Protein AF-A0A240EI17-F1 (afdb_monomer_lite)

Radius of gyration: 25.75 Å; chains: 1; bounding box: 85×75×61 Å

Organism: NCBI:txid1243014

Sequence (248 aa):
MRDLRIRLLIISTVAIWGCDTEQVGTSTLCTTVENSRIQQGETGFRSVNRTTTDGKNVIIGYTENNTVVPHSECTAAKVEYPSNGITFSWFLFGQMIENDEVHSIRYYTNVNQLISSQTTRLPREGRWQNQWVEDAKVTKQEWLNEPFITSVVAQNNFEGDGVKQTVITIGKISKTKRFNSNTSKFDCIWNDDGVLTVDTDCTNEAMHDLTIVGTALDSDGFLNTLETTPITYELDRDELWKDINRYW

Foldseek 3Di:
DDDDDDPPDPPPPPPPPPPPPPPQQDLCNFFWDAVCVQDPPDGDIFTWDWDDDPNHKIATAGDDPNDGQQAGPQAFRIWDDPPFWIKGAHDHSNHQDDDLQFGMKTWGQFPVRFTKIWTAHDQDEPDFGIWIATPNATAWTKHCRYPQWRIKIAGACVSPPRWGWIWTHHPQKIKIWTQDPVVRATKIWIQDNNDIDIDPRCPCVQVCCCVRVVHRDPRVVVNVCRRPPHDRDDSDPVVSVVSVVVND

pLDDT: mean 89.3, std 16.22, range [34.88, 98.62]

Structure (mmCIF, N/CA/C/O backbone):
data_AF-A0A240EI17-F1
#
_entry.id   AF-A0A240EI17-F1
#
loop_
_atom_site.group_PDB
_atom_site.id
_atom_site.type_symbol
_atom_site.label_atom_id
_atom_site.label_alt_id
_atom_site.label_comp_id
_atom_site.label_asym_id
_atom_site.label_entity_id
_atom_site.label_seq_id
_atom_site.pdbx_PDB_ins_code
_atom_site.Cartn_x
_atom_site.Cartn_y
_atom_site.Cartn_z
_atom_site.occupancy
_atom_site.B_iso_or_equiv
_atom_site.auth_seq_id
_atom_site.auth_comp_id
_atom_site.auth_asym_id
_atom_site.auth_atom_id
_atom_site.pdbx_PDB_model_num
ATOM 1 N N . MET A 1 1 ? 56.340 -57.429 11.177 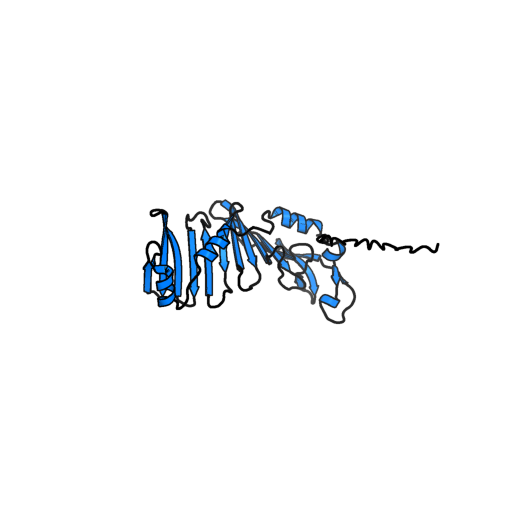1.00 42.97 1 MET A N 1
ATOM 2 C CA . MET A 1 1 ? 56.661 -56.230 10.374 1.00 42.97 1 MET A CA 1
ATOM 3 C C . MET A 1 1 ? 55.912 -56.302 9.057 1.00 42.97 1 MET A C 1
ATOM 5 O O . MET A 1 1 ? 56.337 -57.030 8.169 1.00 42.97 1 MET A O 1
ATOM 9 N N . ARG A 1 2 ? 54.771 -55.615 8.963 1.00 34.88 2 ARG A N 1
ATOM 10 C CA . ARG A 1 2 ? 54.195 -55.123 7.707 1.00 34.88 2 ARG A CA 1
ATOM 11 C C . ARG A 1 2 ? 53.075 -54.150 8.058 1.00 34.88 2 ARG A C 1
ATOM 13 O O . ARG A 1 2 ? 52.153 -54.495 8.788 1.00 34.88 2 ARG A O 1
ATOM 20 N N . ASP A 1 3 ? 53.286 -52.923 7.612 1.00 37.75 3 ASP A N 1
ATOM 21 C CA . ASP A 1 3 ? 52.620 -51.694 8.014 1.00 37.75 3 ASP A CA 1
ATOM 22 C C . ASP A 1 3 ? 51.144 -51.633 7.616 1.00 37.75 3 ASP A C 1
ATOM 24 O O . ASP A 1 3 ? 50.796 -51.717 6.437 1.00 37.75 3 ASP A O 1
ATOM 28 N N . LEU A 1 4 ? 50.281 -51.388 8.603 1.00 35.00 4 LEU A N 1
ATOM 29 C CA . LEU A 1 4 ? 48.892 -50.989 8.401 1.00 35.00 4 LEU A CA 1
ATOM 30 C C . LEU A 1 4 ? 48.851 -49.456 8.257 1.00 35.00 4 LEU A C 1
ATOM 32 O O . LEU A 1 4 ? 48.735 -48.725 9.238 1.00 35.00 4 LEU A O 1
ATOM 36 N N . ARG A 1 5 ? 49.007 -48.944 7.031 1.00 41.75 5 ARG A N 1
ATOM 37 C CA . ARG A 1 5 ? 48.854 -47.507 6.747 1.00 41.75 5 ARG A CA 1
ATOM 38 C C . ARG A 1 5 ? 47.370 -47.151 6.641 1.00 41.75 5 ARG A C 1
ATOM 40 O O . ARG A 1 5 ? 46.774 -47.273 5.575 1.00 41.75 5 ARG A O 1
ATOM 47 N N . ILE A 1 6 ? 46.799 -46.681 7.746 1.00 45.16 6 ILE A N 1
ATOM 48 C CA . ILE A 1 6 ? 45.500 -45.999 7.787 1.00 45.16 6 ILE A CA 1
ATOM 49 C C . ILE A 1 6 ? 45.655 -44.679 7.019 1.00 45.16 6 ILE A C 1
ATOM 51 O O . ILE A 1 6 ? 46.282 -43.736 7.496 1.00 45.16 6 ILE A O 1
ATOM 55 N N . ARG A 1 7 ? 45.135 -44.623 5.788 1.00 42.50 7 ARG A N 1
ATOM 56 C CA . ARG A 1 7 ? 45.002 -43.370 5.037 1.00 42.50 7 ARG A CA 1
ATOM 57 C C . ARG A 1 7 ? 43.750 -42.656 5.534 1.00 42.50 7 ARG A C 1
ATOM 59 O O . ARG A 1 7 ? 42.643 -42.977 5.114 1.00 42.50 7 ARG A O 1
ATOM 66 N N . LEU A 1 8 ? 43.948 -41.712 6.448 1.00 36.69 8 LEU A N 1
ATOM 67 C CA . LEU A 1 8 ? 42.937 -40.743 6.853 1.00 36.69 8 LEU A CA 1
ATOM 68 C C . LEU A 1 8 ? 42.688 -39.806 5.658 1.00 36.69 8 LEU A C 1
ATOM 70 O O . LEU A 1 8 ? 43.508 -38.941 5.356 1.00 36.69 8 LEU A O 1
ATOM 74 N N . LEU A 1 9 ? 41.604 -40.037 4.921 1.00 37.16 9 LEU A N 1
ATOM 75 C CA . LEU A 1 9 ? 41.173 -39.164 3.834 1.00 37.16 9 LEU A CA 1
ATOM 76 C C . LEU A 1 9 ? 40.323 -38.053 4.463 1.00 37.16 9 LEU A C 1
ATOM 78 O O . LEU A 1 9 ? 39.142 -38.243 4.739 1.00 37.16 9 LEU A O 1
ATOM 82 N N . ILE A 1 10 ? 40.956 -36.919 4.767 1.00 43.75 10 ILE A N 1
ATOM 83 C CA . ILE A 1 10 ? 40.258 -35.699 5.181 1.00 43.75 10 ILE A CA 1
ATOM 84 C C . ILE A 1 10 ? 39.549 -35.169 3.933 1.00 43.75 10 ILE A C 1
ATOM 86 O O . ILE A 1 10 ? 40.172 -34.597 3.041 1.00 43.75 10 ILE A O 1
ATOM 90 N N . ILE A 1 11 ? 38.247 -35.432 3.841 1.00 43.69 11 ILE A N 1
ATOM 91 C CA . ILE A 1 11 ? 37.365 -34.810 2.857 1.00 43.69 11 ILE A CA 1
ATOM 92 C C . ILE A 1 11 ? 37.194 -33.361 3.311 1.00 43.69 11 ILE A C 1
ATOM 94 O O . ILE A 1 11 ? 36.396 -33.066 4.197 1.00 43.69 11 ILE A O 1
ATOM 98 N N . SER A 1 12 ? 37.989 -32.459 2.736 1.00 44.34 12 SER A N 1
ATOM 99 C CA . SER A 1 12 ? 37.756 -31.021 2.835 1.00 44.34 12 SER A CA 1
ATOM 100 C C . SER A 1 12 ? 36.453 -30.697 2.111 1.00 44.34 12 SER A C 1
ATOM 102 O O . SER A 1 12 ? 36.428 -30.533 0.893 1.00 44.34 12 SER A O 1
ATOM 104 N N . THR A 1 13 ? 35.353 -30.628 2.856 1.00 47.66 13 THR A N 1
ATOM 105 C CA . THR A 1 13 ? 34.110 -30.016 2.393 1.00 47.66 13 THR A CA 1
ATOM 106 C C . THR A 1 13 ? 34.354 -28.520 2.244 1.00 47.66 13 THR A C 1
ATOM 108 O O . THR A 1 13 ? 34.292 -27.767 3.216 1.00 47.66 13 THR A O 1
ATOM 111 N N . VAL A 1 14 ? 34.667 -28.088 1.023 1.00 48.84 14 VAL A N 1
ATOM 112 C CA . VAL A 1 14 ? 34.530 -26.687 0.626 1.00 48.84 14 VAL A CA 1
ATOM 113 C C . VAL A 1 14 ? 33.037 -26.388 0.690 1.00 48.84 14 VAL A C 1
ATOM 115 O O . VAL A 1 14 ? 32.281 -26.751 -0.207 1.00 48.84 14 VAL A O 1
ATOM 118 N N . ALA A 1 15 ? 32.600 -25.798 1.801 1.00 46.34 15 ALA A N 1
ATOM 119 C CA . ALA A 1 15 ? 31.300 -25.162 1.874 1.00 46.34 15 ALA A CA 1
ATOM 120 C C . ALA A 1 15 ? 31.352 -23.990 0.893 1.00 46.34 15 ALA A C 1
ATOM 122 O O . ALA A 1 15 ? 31.956 -22.955 1.174 1.00 46.34 15 ALA A O 1
ATOM 123 N N . ILE A 1 16 ? 30.787 -24.194 -0.294 1.00 46.81 16 ILE A N 1
ATOM 124 C CA . ILE A 1 16 ? 30.472 -23.113 -1.215 1.00 46.81 16 ILE A CA 1
ATOM 125 C C . ILE A 1 16 ? 29.348 -22.359 -0.517 1.00 46.81 16 ILE A C 1
ATOM 127 O O . ILE A 1 16 ? 28.188 -22.757 -0.568 1.00 46.81 16 ILE A O 1
ATOM 131 N N . TRP A 1 17 ? 29.717 -21.329 0.238 1.00 44.22 17 TRP A N 1
ATOM 132 C CA . TRP A 1 17 ? 28.773 -20.297 0.612 1.00 44.22 17 TRP A CA 1
ATOM 133 C C . TRP A 1 17 ? 28.335 -19.691 -0.715 1.00 44.22 17 TRP A C 1
ATOM 135 O O . TRP A 1 17 ? 29.111 -18.990 -1.366 1.00 44.22 17 TRP A O 1
ATOM 145 N N . GLY A 1 18 ? 27.138 -20.071 -1.164 1.00 37.44 18 GLY A N 1
ATOM 146 C CA . GLY A 1 18 ? 26.417 -19.335 -2.184 1.00 37.44 18 GLY A CA 1
ATOM 147 C C . GLY A 1 18 ? 26.255 -17.933 -1.633 1.00 37.44 18 GLY A C 1
ATOM 148 O O . GLY A 1 18 ? 25.437 -17.689 -0.754 1.00 37.44 18 GLY A O 1
ATOM 149 N N . CYS A 1 19 ? 27.143 -17.044 -2.056 1.00 44.09 19 CYS A N 1
ATOM 150 C CA . CYS A 1 19 ? 26.905 -15.630 -1.937 1.00 44.09 19 CYS A CA 1
ATOM 151 C C . CYS A 1 19 ? 25.698 -15.402 -2.846 1.00 44.09 19 CYS A C 1
ATOM 153 O O . CYS A 1 19 ? 25.842 -15.488 -4.066 1.00 44.09 19 CYS A O 1
ATOM 155 N N . ASP A 1 20 ? 24.516 -15.188 -2.267 1.00 36.53 20 ASP A N 1
ATOM 156 C CA . ASP A 1 20 ? 23.447 -14.462 -2.949 1.00 36.53 20 ASP A CA 1
ATOM 157 C C . ASP A 1 20 ? 23.970 -13.037 -3.145 1.00 36.53 20 ASP A C 1
ATOM 159 O O . ASP A 1 20 ? 23.632 -12.096 -2.435 1.00 36.53 20 ASP A O 1
ATOM 163 N N . THR A 1 21 ? 24.917 -12.886 -4.069 1.00 41.06 21 THR A N 1
ATOM 164 C CA . THR A 1 21 ? 25.155 -11.602 -4.690 1.00 41.06 21 THR A CA 1
ATOM 165 C C . THR A 1 21 ? 23.919 -11.369 -5.530 1.00 41.06 21 THR A C 1
ATOM 167 O O . THR A 1 21 ? 23.785 -11.983 -6.591 1.00 41.06 21 THR A O 1
ATOM 170 N N . GLU A 1 22 ? 23.018 -10.516 -5.044 1.00 38.06 22 GLU A N 1
ATOM 171 C CA . GLU A 1 22 ? 22.094 -9.796 -5.909 1.00 38.06 22 GLU A CA 1
ATOM 172 C C . GLU A 1 22 ? 22.917 -9.296 -7.089 1.00 38.06 22 GLU A C 1
ATOM 174 O O . GLU A 1 22 ? 23.842 -8.487 -6.956 1.00 38.06 22 GLU A O 1
ATOM 179 N N . GLN A 1 23 ? 22.700 -9.930 -8.235 1.00 43.91 23 GLN A N 1
ATOM 180 C CA . GLN A 1 23 ? 23.479 -9.662 -9.418 1.00 43.91 23 GLN A CA 1
ATOM 181 C C . GLN A 1 23 ? 23.059 -8.266 -9.860 1.00 43.91 23 GLN A C 1
ATOM 183 O O . GLN A 1 23 ? 21.991 -8.106 -10.443 1.00 43.91 23 GLN A O 1
ATOM 188 N N . VAL A 1 24 ? 23.867 -7.252 -9.531 1.00 53.38 24 VAL A N 1
ATOM 189 C CA . VAL A 1 24 ? 23.680 -5.893 -10.045 1.00 53.38 24 VAL A CA 1
ATOM 190 C C . VAL A 1 24 ? 23.467 -6.030 -11.546 1.00 53.38 24 VAL A C 1
ATOM 192 O O . VAL A 1 24 ? 24.337 -6.567 -12.243 1.00 53.38 24 VAL A O 1
ATOM 195 N N . GLY A 1 25 ? 22.282 -5.631 -12.014 1.00 56.47 25 GLY A N 1
ATOM 196 C CA . GLY A 1 25 ? 21.886 -5.803 -13.403 1.00 56.47 25 GLY A CA 1
ATOM 197 C C . GLY A 1 25 ? 22.986 -5.268 -14.309 1.00 56.47 25 GLY A C 1
ATOM 198 O O . GLY A 1 25 ? 23.390 -4.108 -14.209 1.00 56.47 25 GLY A O 1
ATOM 199 N N . THR A 1 26 ? 23.546 -6.130 -15.159 1.00 64.56 26 THR A N 1
ATOM 200 C CA . THR A 1 26 ? 24.535 -5.663 -16.136 1.00 64.56 26 THR A CA 1
ATOM 201 C C . THR A 1 26 ? 23.856 -4.646 -17.056 1.00 64.56 26 THR A C 1
ATOM 203 O O . THR A 1 26 ? 22.680 -4.807 -17.373 1.00 64.56 26 THR A O 1
ATOM 206 N N . SER A 1 27 ? 24.563 -3.613 -17.522 1.00 66.44 27 SER A N 1
ATOM 207 C CA . SER A 1 27 ? 23.966 -2.596 -18.409 1.00 66.44 27 SER A CA 1
ATOM 208 C C . SER A 1 27 ? 23.268 -3.208 -19.632 1.00 66.44 27 SER A C 1
ATOM 210 O O . SER A 1 27 ? 22.236 -2.710 -20.078 1.00 66.44 27 SER A O 1
ATOM 212 N N . THR A 1 28 ? 23.781 -4.333 -20.137 1.00 74.69 28 THR A N 1
ATOM 213 C CA . THR A 1 28 ? 23.165 -5.120 -21.212 1.00 74.69 28 THR A CA 1
ATOM 214 C C . THR A 1 28 ? 21.802 -5.693 -20.819 1.00 74.69 28 THR A C 1
ATOM 216 O O . THR A 1 28 ? 20.870 -5.624 -21.612 1.00 74.69 28 THR A O 1
ATOM 219 N N . LEU A 1 29 ? 21.664 -6.219 -19.600 1.00 81.38 29 LEU A N 1
ATOM 220 C CA . LEU A 1 29 ? 20.408 -6.766 -19.072 1.00 81.38 29 LEU A CA 1
ATOM 221 C C . LEU A 1 29 ? 19.343 -5.671 -18.896 1.00 81.38 29 LEU A C 1
ATOM 223 O O . LEU A 1 29 ? 18.165 -5.907 -19.121 1.00 81.38 29 LEU A O 1
ATOM 227 N N . CYS A 1 30 ? 19.762 -4.447 -18.570 1.00 87.19 30 CYS A N 1
ATOM 228 C CA . CYS A 1 30 ? 18.844 -3.315 -18.446 1.00 87.19 30 CYS A CA 1
ATOM 229 C C . CYS A 1 30 ? 18.374 -2.780 -19.807 1.00 87.19 30 CYS A C 1
ATOM 231 O O . CYS A 1 30 ? 17.248 -2.315 -19.935 1.00 87.19 30 CYS A O 1
ATOM 233 N N . THR A 1 31 ? 19.238 -2.825 -20.825 1.00 90.38 31 THR A N 1
ATOM 234 C CA . THR A 1 31 ? 19.013 -2.158 -22.123 1.00 90.38 31 THR A CA 1
ATOM 235 C C . THR A 1 31 ? 18.570 -3.099 -23.240 1.00 90.38 31 THR A C 1
ATOM 237 O O . THR A 1 31 ? 18.272 -2.649 -24.351 1.00 90.38 31 THR A O 1
ATOM 240 N N . THR A 1 32 ? 18.498 -4.404 -22.979 1.00 91.44 32 THR A N 1
ATOM 241 C CA . THR A 1 32 ? 18.077 -5.401 -23.966 1.00 91.44 32 THR A CA 1
ATOM 242 C C . THR A 1 32 ? 17.160 -6.447 -23.355 1.00 91.44 32 THR A C 1
ATOM 244 O O . THR A 1 32 ? 17.247 -6.752 -22.174 1.00 91.44 32 THR A O 1
ATOM 247 N N . VAL A 1 33 ? 16.291 -7.013 -24.189 1.00 92.75 33 VAL A N 1
ATOM 248 C CA . VAL A 1 33 ? 15.380 -8.096 -23.822 1.00 92.75 33 VAL A CA 1
ATOM 249 C C . VAL A 1 33 ? 15.496 -9.228 -24.836 1.00 92.75 33 VAL A C 1
ATOM 251 O O . VAL A 1 33 ? 15.603 -8.987 -26.039 1.00 92.75 33 VAL A O 1
ATOM 254 N N . GLU A 1 34 ? 15.502 -10.472 -24.364 1.00 91.75 34 GLU A N 1
ATOM 255 C CA . GLU A 1 34 ? 15.590 -11.650 -25.228 1.00 91.75 34 GLU A CA 1
ATOM 256 C C . GLU A 1 34 ? 14.234 -11.951 -25.887 1.00 91.75 34 GLU A C 1
ATOM 258 O O . GLU A 1 34 ? 13.216 -12.084 -25.206 1.00 91.75 34 GLU A O 1
ATOM 263 N N . ASN A 1 35 ? 14.217 -12.110 -27.213 1.00 91.25 35 ASN A N 1
ATOM 264 C CA . ASN A 1 35 ? 12.975 -12.319 -27.967 1.00 91.25 35 ASN A CA 1
ATOM 265 C C . ASN A 1 35 ? 12.255 -13.617 -27.584 1.00 91.25 35 ASN A C 1
ATOM 267 O O . ASN A 1 35 ? 11.027 -13.661 -27.566 1.00 91.25 35 ASN A O 1
ATOM 271 N N . SER A 1 36 ? 13.013 -14.649 -27.208 1.00 91.94 36 SER A N 1
ATOM 272 C CA . SER A 1 36 ? 12.478 -15.945 -26.778 1.00 91.94 36 SER A CA 1
ATOM 273 C C . SER A 1 36 ? 11.589 -15.842 -25.529 1.00 91.94 36 SER A C 1
ATOM 275 O O . SER A 1 36 ? 10.731 -16.700 -25.318 1.00 91.94 36 SER A O 1
ATOM 277 N N . ARG A 1 37 ? 11.764 -14.785 -24.719 1.00 89.00 37 ARG A N 1
ATOM 278 C CA . ARG A 1 37 ? 10.941 -14.481 -23.537 1.00 89.00 37 ARG A CA 1
ATOM 279 C C . ARG A 1 37 ? 9.668 -13.701 -23.863 1.00 89.00 37 ARG A C 1
ATOM 281 O O . ARG A 1 37 ? 8.767 -13.654 -23.033 1.00 89.00 37 ARG A O 1
ATOM 288 N N . ILE A 1 38 ? 9.599 -13.094 -25.046 1.00 89.44 38 ILE A N 1
ATOM 289 C CA . ILE A 1 38 ? 8.423 -12.370 -25.542 1.00 89.44 38 ILE A CA 1
ATOM 290 C C . ILE A 1 38 ? 7.522 -13.342 -26.304 1.00 89.44 38 ILE A C 1
ATOM 292 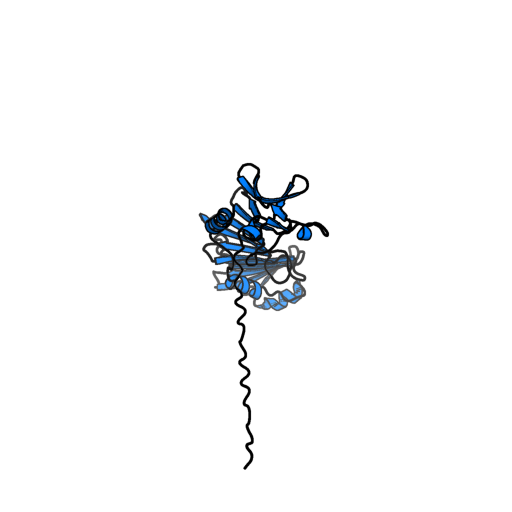O O . ILE A 1 38 ? 6.340 -13.474 -25.996 1.00 89.44 38 ILE A O 1
ATOM 296 N N . GLN A 1 39 ? 8.094 -14.066 -27.271 1.00 88.88 39 GLN A N 1
ATOM 297 C CA . GLN A 1 39 ? 7.364 -14.998 -28.118 1.00 88.88 39 GLN A CA 1
ATOM 298 C C . GLN A 1 39 ? 8.165 -16.283 -28.351 1.00 88.88 39 GLN A C 1
ATOM 300 O O . GLN A 1 39 ? 9.344 -16.271 -28.712 1.00 88.88 39 GLN A O 1
ATOM 305 N N . GLN A 1 40 ? 7.495 -17.424 -28.170 1.00 89.25 40 GLN A N 1
ATOM 306 C CA . GLN A 1 40 ? 8.115 -18.735 -28.325 1.00 89.25 40 GLN A CA 1
ATOM 307 C C . GLN A 1 40 ? 8.646 -18.928 -29.755 1.00 89.25 40 GLN A C 1
ATOM 309 O O . GLN A 1 40 ? 7.909 -18.783 -30.729 1.00 89.25 40 GLN A O 1
ATOM 314 N N . GLY A 1 41 ? 9.919 -19.312 -29.868 1.00 86.75 41 GLY A N 1
ATOM 315 C CA . GLY A 1 41 ? 10.579 -19.590 -31.147 1.00 86.75 41 GLY A CA 1
ATOM 316 C C . GLY A 1 41 ? 11.282 -18.389 -31.783 1.00 86.75 41 GLY A C 1
ATOM 317 O O . GLY A 1 41 ? 11.980 -18.573 -32.779 1.00 86.75 41 GLY A O 1
ATOM 318 N N . GLU A 1 42 ? 11.163 -17.187 -31.213 1.00 91.44 42 GLU A N 1
ATOM 319 C CA . GLU A 1 42 ? 11.974 -16.053 -31.649 1.00 91.44 42 GLU A CA 1
ATOM 320 C C . GLU A 1 42 ? 13.397 -16.111 -31.078 1.00 91.44 42 GLU A C 1
ATOM 322 O O . GLU A 1 42 ? 13.636 -16.569 -29.960 1.00 91.44 42 GLU A O 1
ATOM 327 N N . THR A 1 43 ? 14.358 -15.616 -31.858 1.00 91.12 43 THR A N 1
ATOM 328 C CA . THR A 1 43 ? 15.780 -15.563 -31.493 1.00 91.12 43 THR A CA 1
ATOM 329 C C . THR A 1 43 ? 16.287 -14.127 -31.464 1.00 91.12 43 THR A C 1
ATOM 331 O O . THR A 1 43 ? 15.744 -13.258 -32.148 1.00 91.12 43 THR A O 1
ATOM 334 N N . GLY A 1 44 ? 17.386 -13.887 -30.749 1.00 91.25 44 GLY A N 1
ATOM 335 C CA . GLY A 1 44 ? 18.033 -12.578 -30.675 1.00 91.25 44 GLY A CA 1
ATOM 336 C C . GLY A 1 44 ? 17.457 -11.688 -29.576 1.00 91.25 44 GLY A C 1
ATOM 337 O O . GLY A 1 44 ? 16.765 -12.161 -28.675 1.00 91.25 44 GLY A O 1
ATOM 338 N N . PHE A 1 45 ? 17.772 -10.396 -29.659 1.00 92.19 45 PHE A N 1
ATOM 339 C CA . PHE A 1 45 ? 17.441 -9.407 -28.639 1.00 92.19 45 PHE A CA 1
ATOM 340 C C . PHE A 1 45 ? 16.761 -8.186 -29.261 1.00 92.19 45 PHE A C 1
ATOM 342 O O . PHE A 1 45 ? 17.088 -7.792 -30.383 1.00 92.19 45 PHE A O 1
ATOM 349 N N . ARG A 1 46 ? 15.852 -7.563 -28.513 1.00 92.25 46 ARG A N 1
ATOM 350 C CA . ARG A 1 46 ? 15.297 -6.233 -28.795 1.00 92.25 46 ARG A CA 1
ATOM 351 C C . ARG A 1 46 ? 15.899 -5.221 -27.828 1.00 92.25 46 ARG A C 1
ATOM 353 O O . ARG A 1 46 ? 16.197 -5.547 -26.680 1.00 92.25 46 ARG A O 1
ATOM 360 N N . SER A 1 47 ? 16.062 -3.987 -28.290 1.00 93.06 47 SER A N 1
ATOM 361 C CA . SER A 1 47 ? 16.451 -2.878 -27.421 1.00 93.06 47 SER A CA 1
ATOM 362 C C . SER A 1 47 ? 15.280 -2.462 -26.539 1.00 93.06 47 SER A C 1
ATOM 364 O O . SER A 1 47 ? 14.152 -2.304 -27.012 1.00 93.06 47 SER A O 1
ATOM 366 N N . VAL A 1 48 ? 15.580 -2.240 -25.269 1.00 95.94 48 VAL A N 1
ATOM 367 C CA . VAL A 1 48 ? 14.707 -1.563 -24.317 1.00 95.94 48 VAL A CA 1
ATOM 368 C C . VAL A 1 48 ? 15.131 -0.095 -24.329 1.00 95.94 48 VAL A C 1
ATOM 370 O O . VAL A 1 48 ? 16.322 0.195 -24.383 1.00 95.94 48 VAL A O 1
ATOM 373 N N . ASN A 1 49 ? 14.175 0.830 -24.364 1.00 94.44 49 ASN A N 1
ATOM 374 C CA . ASN A 1 49 ? 14.418 2.267 -24.459 1.00 94.44 49 ASN A CA 1
ATOM 375 C C . ASN A 1 49 ? 13.524 3.035 -23.487 1.00 94.44 49 ASN A C 1
ATOM 377 O O . ASN A 1 49 ? 12.380 2.651 -23.230 1.00 94.44 49 ASN A O 1
ATOM 381 N N . ARG A 1 50 ? 14.016 4.186 -23.026 1.00 95.44 50 ARG A N 1
ATOM 382 C CA . ARG A 1 50 ? 13.219 5.175 -22.304 1.00 95.44 50 ARG A CA 1
ATOM 383 C C . ARG A 1 50 ? 12.438 6.047 -23.288 1.00 95.44 50 ARG A C 1
ATOM 385 O O . ARG A 1 50 ? 13.019 6.716 -24.138 1.00 95.44 50 ARG A O 1
ATOM 392 N N . THR A 1 51 ? 11.121 6.085 -23.128 1.00 95.81 51 THR A N 1
ATOM 393 C CA . THR A 1 51 ? 10.195 6.896 -23.926 1.00 95.81 51 THR A CA 1
ATOM 394 C C . THR A 1 51 ? 9.427 7.849 -23.021 1.00 95.81 51 THR A C 1
ATOM 396 O O . THR A 1 51 ? 8.849 7.427 -22.021 1.00 95.81 51 THR A O 1
ATOM 399 N N . THR A 1 52 ? 9.378 9.129 -23.387 1.00 94.38 52 THR A N 1
ATOM 400 C CA . THR A 1 52 ? 8.544 10.121 -22.697 1.00 94.38 52 THR A CA 1
ATOM 401 C C . THR A 1 52 ? 7.235 10.314 -23.455 1.00 94.38 52 THR A C 1
ATOM 403 O O . THR A 1 52 ? 7.240 10.606 -24.649 1.00 94.38 52 THR A O 1
ATOM 406 N N . THR A 1 53 ? 6.113 10.178 -22.756 1.00 87.62 53 THR A N 1
ATOM 407 C CA . THR A 1 53 ? 4.751 10.367 -23.270 1.00 87.62 53 THR A CA 1
ATOM 408 C C . THR A 1 53 ? 4.092 11.563 -22.582 1.00 87.62 53 THR A C 1
ATOM 410 O O . THR A 1 53 ? 4.399 11.889 -21.431 1.00 87.62 53 THR A O 1
ATOM 413 N N . ASP A 1 54 ? 3.236 12.282 -23.312 1.00 84.38 54 ASP A N 1
ATOM 414 C CA . ASP A 1 54 ? 2.492 13.453 -22.817 1.00 84.38 54 ASP A CA 1
ATOM 415 C C . ASP A 1 54 ? 3.362 14.524 -22.124 1.00 84.38 54 ASP A C 1
ATOM 417 O O . ASP A 1 54 ? 2.927 15.215 -21.204 1.00 84.38 54 ASP A O 1
ATOM 421 N N . GLY A 1 55 ? 4.631 14.636 -22.539 1.00 83.62 55 GLY A N 1
ATOM 422 C CA . GLY A 1 55 ? 5.604 15.606 -22.026 1.00 83.62 55 GLY A CA 1
ATOM 423 C C . GLY A 1 55 ? 6.115 15.357 -20.602 1.00 83.62 55 GLY A C 1
ATOM 424 O O . GLY A 1 55 ? 6.944 16.134 -20.132 1.00 83.62 55 GLY A O 1
ATOM 425 N N . LYS A 1 56 ? 5.656 14.303 -19.913 1.00 90.25 56 LYS A N 1
ATOM 426 C CA . LYS A 1 56 ? 6.057 14.020 -18.522 1.00 90.25 56 LYS A CA 1
ATOM 427 C C . LYS A 1 56 ? 6.127 12.538 -18.163 1.00 90.25 56 LYS A C 1
ATOM 429 O O . LYS A 1 56 ? 7.056 12.147 -17.470 1.00 90.25 56 LYS A O 1
ATOM 434 N N . ASN A 1 57 ? 5.188 11.709 -18.617 1.00 94.75 57 ASN A N 1
ATOM 435 C CA . ASN A 1 57 ? 5.144 10.297 -18.239 1.00 94.75 57 ASN A CA 1
ATOM 436 C C . ASN A 1 57 ? 6.312 9.552 -18.889 1.00 94.75 57 ASN A C 1
ATOM 438 O O . ASN A 1 57 ? 6.634 9.803 -20.049 1.00 94.75 57 ASN A O 1
ATOM 442 N N . VAL A 1 58 ? 6.935 8.625 -18.169 1.00 96.75 58 VAL A N 1
ATOM 443 C CA . VAL A 1 58 ? 8.074 7.850 -18.674 1.00 96.75 58 VAL A CA 1
ATOM 444 C C . VAL A 1 58 ? 7.684 6.383 -18.760 1.00 96.75 58 VAL A C 1
ATOM 446 O O . VAL A 1 58 ? 7.116 5.830 -17.822 1.00 96.75 58 VAL A O 1
ATOM 449 N N . ILE A 1 59 ? 8.006 5.750 -19.884 1.00 97.69 59 ILE A N 1
ATOM 450 C CA . ILE A 1 59 ? 7.895 4.307 -20.082 1.00 97.69 59 ILE A CA 1
ATOM 451 C C . ILE A 1 59 ? 9.262 3.797 -20.524 1.00 97.69 59 ILE A C 1
ATOM 453 O O . ILE A 1 59 ? 9.803 4.251 -21.529 1.00 97.69 59 ILE A O 1
ATOM 457 N N . ILE A 1 60 ? 9.812 2.857 -19.772 1.00 97.56 60 ILE A N 1
ATOM 458 C CA . ILE A 1 60 ? 10.987 2.075 -20.129 1.00 97.56 60 ILE A CA 1
ATOM 459 C C . ILE A 1 60 ? 10.480 0.726 -20.631 1.00 97.56 60 ILE A C 1
ATOM 461 O O . ILE A 1 60 ? 9.729 0.033 -19.941 1.00 97.56 60 ILE A O 1
ATOM 465 N N . GLY A 1 61 ? 10.825 0.386 -21.868 1.00 97.06 61 GLY A N 1
ATOM 466 C CA . GLY A 1 61 ? 10.262 -0.788 -22.516 1.00 97.06 61 GLY A CA 1
ATOM 467 C C . GLY A 1 61 ? 10.793 -1.027 -23.919 1.00 97.06 61 GLY A C 1
ATOM 468 O O . GLY A 1 61 ? 11.567 -0.234 -24.454 1.00 97.06 61 GLY A O 1
ATOM 469 N N . TYR A 1 62 ? 10.365 -2.126 -24.528 1.00 95.50 62 TYR A N 1
ATOM 470 C CA . TYR A 1 62 ? 10.666 -2.440 -25.925 1.00 95.50 62 TYR A CA 1
ATOM 471 C C . TYR A 1 62 ? 9.467 -2.113 -26.820 1.00 95.50 62 TYR A C 1
ATOM 473 O O . TYR A 1 62 ? 8.323 -2.075 -26.366 1.00 95.50 62 TYR A O 1
ATOM 481 N N . THR A 1 63 ? 9.723 -1.882 -28.108 1.00 94.56 63 THR A N 1
ATOM 482 C CA . THR A 1 63 ? 8.656 -1.625 -29.082 1.00 94.56 63 THR A CA 1
ATOM 483 C C . THR A 1 63 ? 8.127 -2.935 -29.656 1.00 94.56 63 THR A C 1
ATOM 485 O O . THR A 1 63 ? 8.890 -3.747 -30.178 1.00 94.56 63 THR A O 1
ATOM 488 N N . GLU A 1 64 ? 6.811 -3.107 -29.625 1.00 92.06 64 GLU A N 1
ATOM 489 C CA . GLU A 1 64 ? 6.092 -4.198 -30.274 1.00 92.06 64 GLU A CA 1
ATOM 490 C C . GLU A 1 64 ? 4.803 -3.660 -30.900 1.00 92.06 64 GLU A C 1
ATOM 492 O O . GLU A 1 64 ? 4.056 -2.916 -30.266 1.00 92.06 64 GLU A O 1
ATOM 497 N N . ASN A 1 65 ? 4.556 -3.987 -32.173 1.00 89.94 65 ASN A N 1
ATOM 498 C CA . ASN A 1 65 ? 3.370 -3.536 -32.915 1.00 89.94 65 ASN A CA 1
ATOM 499 C C . ASN A 1 65 ? 3.120 -2.013 -32.828 1.00 89.94 65 ASN A C 1
ATOM 501 O O . ASN A 1 65 ? 1.987 -1.569 -32.664 1.00 89.94 65 ASN A O 1
ATOM 505 N N . ASN A 1 66 ? 4.185 -1.206 -32.936 1.00 88.75 66 ASN A N 1
ATOM 506 C CA . ASN A 1 66 ? 4.173 0.261 -32.787 1.00 88.75 66 ASN A CA 1
ATOM 507 C C . ASN A 1 66 ? 3.729 0.781 -31.405 1.00 88.75 66 ASN A C 1
ATOM 509 O O . ASN A 1 66 ? 3.389 1.955 -31.269 1.00 88.75 66 ASN A O 1
ATOM 513 N N . THR A 1 67 ? 3.763 -0.063 -30.376 1.00 92.38 67 THR A N 1
ATOM 514 C CA . THR A 1 67 ? 3.490 0.313 -28.984 1.00 92.38 67 THR A CA 1
ATOM 515 C C . THR A 1 67 ? 4.699 0.018 -28.106 1.00 92.38 67 THR A C 1
ATOM 517 O O . THR A 1 67 ? 5.456 -0.910 -28.386 1.00 92.38 67 THR A O 1
ATOM 520 N N . VAL A 1 68 ? 4.911 0.822 -27.063 1.00 95.31 68 VAL A N 1
ATOM 521 C CA . VAL A 1 68 ? 5.969 0.565 -26.077 1.00 95.31 68 VAL A CA 1
ATOM 522 C C . VAL A 1 68 ? 5.400 -0.346 -24.996 1.00 95.31 68 VAL A C 1
ATOM 524 O O . VAL A 1 68 ? 4.477 0.048 -24.283 1.00 95.31 68 VAL A O 1
ATOM 527 N N . VAL A 1 69 ? 5.951 -1.552 -24.875 1.00 96.88 69 VAL A N 1
ATOM 528 C CA . VAL A 1 69 ? 5.585 -2.528 -23.845 1.00 96.88 69 VAL A CA 1
ATOM 529 C C . VAL A 1 69 ? 6.476 -2.304 -22.618 1.00 96.88 69 VAL A C 1
ATOM 531 O O . VAL A 1 69 ? 7.691 -2.481 -22.735 1.00 96.88 69 VAL A O 1
ATOM 534 N N . PRO A 1 70 ? 5.921 -1.928 -21.446 1.00 97.44 70 PRO A N 1
ATOM 535 C CA . PRO A 1 70 ? 6.713 -1.681 -20.242 1.00 97.44 70 PRO A CA 1
ATOM 536 C C . PRO A 1 70 ? 7.525 -2.912 -19.827 1.00 97.44 70 PRO A C 1
ATOM 538 O O . PRO A 1 70 ? 6.981 -4.004 -19.644 1.00 97.44 70 PRO A O 1
ATOM 541 N N . HIS A 1 71 ? 8.834 -2.743 -19.679 1.00 96.44 71 HIS A N 1
ATOM 542 C CA . HIS A 1 71 ? 9.749 -3.797 -19.257 1.00 96.44 71 HIS A CA 1
ATOM 543 C C . HIS A 1 71 ? 11.047 -3.166 -18.750 1.00 96.44 71 HIS A C 1
ATOM 545 O O . HIS A 1 71 ? 11.666 -2.380 -19.462 1.00 96.44 71 HIS A O 1
ATOM 551 N N . SER A 1 72 ? 11.477 -3.545 -17.549 1.00 95.44 72 SER A N 1
ATOM 552 C CA . SER A 1 72 ? 12.785 -3.174 -17.009 1.00 95.44 72 SER A CA 1
ATOM 553 C C . SER A 1 72 ? 13.212 -4.179 -15.943 1.00 95.44 72 SER A C 1
ATOM 555 O O . SER A 1 72 ? 12.490 -4.391 -14.972 1.00 95.44 72 SER A O 1
ATOM 557 N N . GLU A 1 73 ? 14.392 -4.778 -16.110 1.00 92.00 73 GLU A N 1
ATOM 558 C CA . GLU A 1 73 ? 14.976 -5.700 -15.122 1.00 92.00 73 GLU A CA 1
ATOM 559 C C . GLU A 1 73 ? 15.768 -4.975 -14.016 1.00 92.00 73 GLU A C 1
ATOM 561 O O . GLU A 1 73 ? 16.144 -5.597 -13.029 1.00 92.00 73 GLU A O 1
ATOM 566 N N . CYS A 1 74 ? 16.013 -3.666 -14.153 1.00 91.38 74 CYS A N 1
ATOM 567 C CA . CYS A 1 74 ? 16.966 -2.938 -13.300 1.00 91.38 74 CYS A CA 1
ATOM 568 C C . CYS A 1 74 ? 16.377 -1.758 -12.518 1.00 91.38 74 CYS A C 1
ATOM 570 O O . CYS A 1 74 ? 17.056 -1.183 -11.674 1.00 91.38 74 CYS A O 1
ATOM 572 N N . THR A 1 75 ? 15.160 -1.328 -12.845 1.00 94.81 75 THR A N 1
ATOM 573 C CA . THR A 1 75 ? 14.516 -0.142 -12.256 1.00 94.81 75 THR A CA 1
ATOM 574 C C . THR A 1 75 ? 13.015 -0.145 -12.565 1.00 94.81 75 THR A C 1
ATOM 576 O O . THR A 1 75 ? 12.548 -0.997 -13.326 1.00 94.81 75 THR A O 1
ATOM 579 N N . ALA A 1 76 ? 12.255 0.813 -12.034 1.00 97.25 76 ALA A N 1
ATOM 580 C CA . ALA A 1 76 ? 10.848 0.994 -12.368 1.00 97.25 76 ALA A CA 1
ATOM 581 C C . ALA A 1 76 ? 10.662 1.185 -13.885 1.00 97.25 76 ALA A C 1
ATOM 583 O O . ALA A 1 76 ? 11.286 2.039 -14.511 1.00 97.25 76 ALA A O 1
ATOM 584 N N . ALA A 1 77 ? 9.774 0.392 -1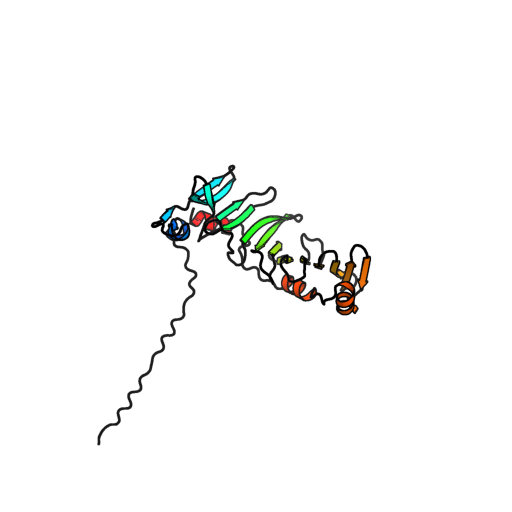4.482 1.00 97.75 77 ALA A N 1
ATOM 585 C CA . ALA A 1 77 ? 9.528 0.414 -15.922 1.00 97.75 77 ALA A CA 1
ATOM 586 C C . ALA A 1 77 ? 8.575 1.544 -16.344 1.00 97.75 77 ALA A C 1
ATOM 588 O O . ALA A 1 77 ? 8.486 1.884 -17.523 1.00 97.75 77 ALA A O 1
ATOM 589 N N . LYS A 1 78 ? 7.821 2.113 -15.401 1.00 98.12 78 LYS A N 1
ATOM 590 C CA . LYS A 1 78 ? 6.820 3.142 -15.681 1.00 98.12 78 LYS A CA 1
ATOM 591 C C . LYS A 1 78 ? 6.832 4.218 -14.602 1.00 98.12 78 LYS A C 1
ATOM 593 O O . LYS A 1 78 ? 6.858 3.894 -13.415 1.00 98.12 78 LYS A O 1
ATOM 598 N N . VAL A 1 79 ? 6.776 5.480 -15.030 1.00 98.25 79 VAL A N 1
ATOM 599 C CA . VAL A 1 79 ? 6.631 6.652 -14.161 1.00 98.25 79 VAL A CA 1
ATOM 600 C C . VAL A 1 79 ? 5.451 7.500 -14.619 1.00 98.25 79 VAL A C 1
ATOM 602 O O . VAL A 1 79 ? 5.413 7.969 -15.759 1.00 98.25 79 VAL A O 1
ATOM 605 N N . GLU A 1 80 ? 4.502 7.723 -13.717 1.00 97.62 80 GLU A N 1
ATOM 606 C CA . GLU A 1 80 ? 3.283 8.494 -13.971 1.00 97.62 80 GLU A CA 1
ATOM 607 C C . GLU A 1 80 ? 3.189 9.702 -13.040 1.00 97.62 80 GLU A C 1
ATOM 609 O O . GLU A 1 80 ? 3.556 9.632 -11.868 1.00 97.62 80 GLU A O 1
ATOM 614 N N . TYR A 1 81 ? 2.652 10.808 -13.559 1.00 95.69 81 TYR A N 1
ATOM 615 C CA . TYR A 1 81 ? 2.495 12.071 -12.831 1.00 95.69 81 TYR A CA 1
ATOM 616 C C . TYR A 1 81 ? 1.012 12.405 -12.614 1.00 95.69 81 TYR A C 1
ATOM 618 O O . TYR A 1 81 ? 0.461 13.242 -13.355 1.00 95.69 81 TYR A O 1
ATOM 626 N N . PRO A 1 82 ? 0.341 11.752 -11.643 1.00 91.44 82 PRO A N 1
ATOM 627 C CA . PRO A 1 82 ? -1.006 12.129 -11.227 1.00 91.44 82 PRO A CA 1
ATOM 628 C C . PRO A 1 82 ? -1.037 13.562 -10.669 1.00 91.44 82 PRO A C 1
ATOM 630 O O . PRO A 1 82 ? -0.008 14.177 -10.405 1.00 91.44 82 PRO A O 1
ATOM 633 N N . SER A 1 83 ? -2.238 14.113 -10.477 1.00 88.25 83 SER A N 1
ATOM 634 C CA . SER A 1 83 ? -2.435 15.509 -10.046 1.00 88.25 83 SER A CA 1
ATOM 635 C C . SER A 1 83 ? -1.734 15.871 -8.732 1.00 88.25 83 SER A C 1
ATOM 637 O O . SER A 1 83 ? -1.299 17.007 -8.576 1.00 88.25 83 SER A O 1
ATOM 639 N N . ASN A 1 84 ? -1.610 14.917 -7.807 1.00 89.19 84 ASN A N 1
ATOM 640 C CA . ASN A 1 84 ? -0.921 15.092 -6.530 1.00 89.19 84 ASN A CA 1
ATOM 641 C C . ASN A 1 84 ? 0.084 13.956 -6.302 1.00 89.19 84 ASN A C 1
ATOM 643 O O . ASN A 1 84 ? -0.158 13.058 -5.491 1.00 89.19 84 ASN A O 1
ATOM 647 N N . GLY A 1 85 ? 1.162 13.932 -7.083 1.00 94.94 85 GLY A N 1
ATOM 648 C CA . GLY A 1 85 ? 2.291 13.047 -6.819 1.00 94.94 85 GLY A CA 1
ATOM 649 C C . GLY A 1 85 ? 2.951 12.469 -8.059 1.00 94.94 85 GLY A C 1
ATOM 650 O O . GLY A 1 85 ? 2.736 12.911 -9.185 1.00 94.94 85 GLY A O 1
ATOM 651 N N . ILE A 1 86 ? 3.762 11.451 -7.815 1.00 97.38 86 ILE A N 1
ATOM 652 C CA . ILE A 1 86 ? 4.520 10.702 -8.813 1.00 97.38 86 ILE A CA 1
ATOM 653 C C . ILE A 1 86 ? 4.472 9.226 -8.444 1.00 97.38 86 ILE A C 1
ATOM 655 O O . ILE A 1 86 ? 4.639 8.885 -7.278 1.00 97.38 86 ILE A O 1
ATOM 659 N N . THR A 1 87 ? 4.208 8.365 -9.419 1.00 98.38 87 THR A N 1
ATOM 660 C CA . THR A 1 87 ? 4.094 6.917 -9.215 1.00 98.38 87 THR A CA 1
ATOM 661 C C . THR A 1 87 ? 5.145 6.197 -10.032 1.00 98.38 87 THR A C 1
ATOM 663 O O . THR A 1 87 ? 5.226 6.417 -11.236 1.00 98.38 87 THR A O 1
ATOM 666 N N . PHE A 1 88 ? 5.912 5.332 -9.379 1.00 98.62 88 PHE A N 1
ATOM 667 C CA . PHE A 1 88 ? 6.857 4.404 -9.987 1.00 98.62 88 PHE A CA 1
ATOM 668 C C . PHE A 1 88 ? 6.242 3.011 -9.955 1.00 98.62 88 PHE A C 1
ATOM 670 O O . PHE A 1 88 ? 5.587 2.646 -8.977 1.00 98.62 88 PHE A O 1
ATOM 677 N N . SER A 1 89 ? 6.378 2.243 -11.030 1.00 98.56 89 SER A N 1
ATOM 678 C CA . SER A 1 89 ? 5.790 0.904 -11.117 1.00 98.56 89 SER A CA 1
ATOM 679 C C . SER A 1 89 ? 6.684 -0.054 -11.892 1.00 98.56 89 SER A C 1
ATOM 681 O O . SER A 1 89 ? 7.319 0.327 -12.882 1.00 98.56 89 SER A O 1
ATOM 683 N N . TRP A 1 90 ? 6.719 -1.307 -11.446 1.00 98.38 90 TRP A N 1
ATOM 684 C CA . TRP A 1 90 ? 7.626 -2.327 -11.963 1.00 98.38 90 TRP A CA 1
ATOM 685 C C . TRP A 1 90 ? 6.896 -3.289 -12.893 1.00 98.38 90 TRP A C 1
ATOM 687 O O . TRP A 1 90 ? 5.825 -3.814 -12.575 1.00 98.38 90 TRP A O 1
ATOM 697 N N . PHE A 1 91 ? 7.496 -3.519 -14.060 1.00 98.00 91 PHE A N 1
ATOM 698 C CA . PHE A 1 91 ? 6.952 -4.398 -15.083 1.00 98.00 91 PHE A CA 1
ATOM 699 C C . PHE A 1 91 ? 8.052 -5.235 -15.720 1.00 98.00 91 PHE A C 1
ATOM 701 O O . PHE A 1 91 ? 9.134 -4.727 -16.015 1.00 98.00 91 PHE A O 1
ATOM 708 N N . LEU A 1 92 ? 7.720 -6.486 -16.028 1.00 95.50 92 LEU A N 1
ATOM 709 C CA . LEU A 1 92 ? 8.498 -7.341 -16.912 1.00 95.50 92 LEU A CA 1
ATOM 710 C C . LEU A 1 92 ? 7.593 -7.870 -18.013 1.00 95.50 92 LEU A C 1
ATOM 712 O O . LEU A 1 92 ? 6.575 -8.501 -17.743 1.00 95.50 92 LEU A O 1
ATOM 716 N N . PHE A 1 93 ? 7.979 -7.622 -19.266 1.00 94.81 93 PHE A N 1
ATOM 717 C CA . PHE A 1 93 ? 7.260 -8.125 -20.443 1.00 94.81 93 PHE A CA 1
ATOM 718 C C . PHE A 1 93 ? 5.787 -7.673 -20.464 1.00 94.81 93 PHE A C 1
ATOM 720 O O . PHE A 1 93 ? 4.885 -8.444 -20.777 1.00 94.81 93 PHE A O 1
ATOM 727 N N . GLY A 1 94 ? 5.533 -6.424 -20.063 1.00 95.38 94 GLY A N 1
ATOM 728 C CA . GLY A 1 94 ? 4.190 -5.855 -19.945 1.00 95.38 94 GLY A CA 1
ATOM 729 C C . GLY A 1 94 ? 3.391 -6.343 -18.734 1.00 95.38 94 GLY A C 1
ATOM 730 O O . GLY A 1 94 ? 2.307 -5.820 -18.485 1.00 95.38 94 GLY A O 1
ATOM 731 N N . GLN A 1 95 ? 3.907 -7.302 -17.961 1.00 96.75 95 GLN A N 1
ATOM 732 C CA . GLN A 1 95 ? 3.253 -7.823 -16.764 1.00 96.75 95 GLN A CA 1
ATOM 733 C C . GLN A 1 95 ? 3.714 -7.070 -15.525 1.00 96.75 95 GLN A C 1
ATOM 735 O O . GLN A 1 95 ? 4.900 -6.782 -15.368 1.00 96.75 95 GLN A O 1
ATOM 740 N N . MET A 1 96 ? 2.770 -6.776 -14.634 1.00 97.69 96 MET A N 1
ATOM 741 C CA . MET A 1 96 ? 3.067 -6.211 -13.323 1.00 97.69 96 MET A CA 1
ATOM 742 C C . MET A 1 96 ? 3.900 -7.207 -12.514 1.00 97.69 96 MET A C 1
ATOM 744 O O . MET A 1 96 ? 3.536 -8.379 -12.401 1.00 97.69 96 MET A O 1
ATOM 748 N N . ILE A 1 97 ? 4.999 -6.734 -11.938 1.00 97.62 97 ILE A N 1
ATOM 749 C CA . ILE A 1 97 ? 5.835 -7.514 -11.022 1.00 97.62 97 ILE A CA 1
ATOM 750 C C . ILE A 1 97 ? 6.037 -6.756 -9.714 1.00 97.62 97 ILE A C 1
ATOM 752 O O . ILE A 1 97 ? 5.735 -5.566 -9.637 1.00 97.62 97 ILE A O 1
ATOM 756 N N . GLU A 1 98 ? 6.548 -7.455 -8.705 1.00 96.50 98 GLU A N 1
ATOM 757 C CA . GLU A 1 98 ? 6.957 -6.861 -7.434 1.00 96.50 98 GLU A CA 1
ATOM 758 C C . GLU A 1 98 ? 8.480 -6.762 -7.363 1.00 96.50 98 GLU A C 1
ATOM 760 O O . GLU A 1 98 ? 9.182 -7.704 -7.730 1.00 96.50 98 GLU A O 1
ATOM 765 N N . ASN A 1 99 ? 8.969 -5.635 -6.861 1.00 94.56 99 ASN A N 1
ATOM 766 C CA . ASN A 1 99 ? 10.352 -5.387 -6.479 1.00 94.56 99 ASN A CA 1
ATOM 767 C C . ASN A 1 99 ? 10.328 -4.914 -5.021 1.00 94.56 99 ASN A C 1
ATOM 769 O O . ASN A 1 99 ? 9.459 -4.126 -4.656 1.00 94.56 99 ASN A O 1
ATOM 773 N N . ASP A 1 100 ? 11.174 -5.491 -4.169 1.00 92.88 100 ASP A N 1
ATOM 774 C CA . ASP A 1 100 ? 11.137 -5.283 -2.712 1.00 92.88 100 ASP A CA 1
ATOM 775 C C . ASP A 1 100 ? 9.736 -5.459 -2.106 1.00 92.88 100 ASP A C 1
ATOM 777 O O . ASP A 1 100 ? 9.272 -4.703 -1.250 1.00 92.88 100 ASP A O 1
ATOM 781 N N . GLU A 1 101 ? 9.054 -6.503 -2.588 1.00 93.12 101 GLU A N 1
ATOM 782 C CA . GLU A 1 101 ? 7.690 -6.894 -2.228 1.00 93.12 101 GLU A CA 1
ATOM 783 C C . GLU A 1 101 ? 6.577 -5.929 -2.675 1.00 93.12 101 GLU A C 1
ATOM 785 O O . GLU A 1 101 ? 5.427 -6.170 -2.315 1.00 93.12 101 GLU A O 1
ATOM 790 N N . VAL A 1 102 ? 6.855 -4.880 -3.463 1.00 97.00 102 VAL A N 1
ATOM 791 C CA . VAL A 1 102 ? 5.843 -3.917 -3.949 1.00 97.00 102 VAL A CA 1
ATOM 792 C C . VAL A 1 102 ? 5.811 -3.803 -5.473 1.00 97.00 102 VAL A C 1
ATOM 794 O O . VAL A 1 102 ? 6.829 -3.879 -6.151 1.00 97.00 102 VAL A O 1
ATOM 797 N N . HIS A 1 103 ? 4.617 -3.622 -6.037 1.00 97.94 103 HIS A N 1
ATOM 798 C CA . HIS A 1 103 ? 4.416 -3.380 -7.467 1.00 97.94 103 HIS A CA 1
ATOM 799 C C . HIS A 1 103 ? 4.502 -1.899 -7.840 1.00 97.94 103 HIS A C 1
ATOM 801 O O . HIS A 1 103 ? 4.893 -1.564 -8.959 1.00 97.94 103 HIS A O 1
ATOM 807 N N . SER A 1 104 ? 4.091 -0.999 -6.949 1.00 98.44 104 SER A N 1
ATOM 808 C CA . SER A 1 104 ? 4.188 0.432 -7.210 1.00 98.44 104 SER A CA 1
ATOM 809 C C . SER A 1 104 ? 4.394 1.234 -5.938 1.00 98.44 104 SER A C 1
ATOM 811 O O . SER A 1 104 ? 3.957 0.830 -4.860 1.00 98.44 104 SER A O 1
ATOM 813 N N . ILE A 1 105 ? 5.045 2.387 -6.095 1.00 98.50 105 ILE A N 1
ATOM 814 C CA . ILE A 1 105 ? 5.237 3.383 -5.044 1.00 98.50 105 ILE A CA 1
ATOM 815 C C . ILE A 1 105 ? 4.806 4.734 -5.594 1.00 98.50 105 ILE A C 1
ATOM 817 O O . ILE A 1 105 ? 5.349 5.227 -6.585 1.00 98.50 105 ILE A O 1
ATOM 821 N N . ARG A 1 106 ? 3.823 5.344 -4.941 1.00 98.31 106 ARG A N 1
ATOM 822 C CA . ARG A 1 106 ? 3.384 6.706 -5.202 1.00 98.31 106 ARG A CA 1
ATOM 823 C C . ARG A 1 106 ? 3.877 7.624 -4.099 1.00 98.31 106 ARG A C 1
ATOM 825 O O . ARG A 1 106 ? 3.442 7.486 -2.963 1.00 98.31 106 ARG A O 1
ATOM 832 N N . TYR A 1 107 ? 4.680 8.619 -4.453 1.00 97.81 107 TYR A N 1
ATOM 833 C CA . TYR A 1 107 ? 5.079 9.697 -3.550 1.00 97.81 107 TYR A CA 1
ATOM 834 C C . TYR A 1 107 ? 4.157 10.896 -3.720 1.00 97.81 107 TYR A C 1
ATOM 836 O O . TYR A 1 107 ? 3.830 11.286 -4.847 1.00 97.81 107 TYR A O 1
ATOM 844 N N . TYR A 1 108 ? 3.747 11.490 -2.608 1.00 96.38 108 TYR A N 1
ATOM 845 C CA . TYR A 1 108 ? 2.862 12.647 -2.583 1.00 96.38 108 TYR A CA 1
ATOM 846 C C . TYR A 1 108 ? 3.103 13.490 -1.326 1.00 96.38 108 TYR A C 1
ATOM 848 O O . TYR A 1 108 ? 3.766 13.054 -0.387 1.00 96.38 108 TYR A O 1
ATOM 856 N N . THR A 1 109 ? 2.556 14.704 -1.318 1.00 94.25 109 THR A N 1
ATOM 857 C CA . THR A 1 109 ? 2.481 15.534 -0.112 1.00 94.25 109 THR A CA 1
ATOM 858 C C . THR A 1 109 ? 1.105 15.339 0.513 1.00 94.25 109 THR A C 1
ATOM 860 O O . THR A 1 109 ? 0.090 15.567 -0.157 1.00 94.25 109 THR A O 1
ATOM 863 N N . ASN A 1 110 ? 1.056 14.875 1.763 1.00 92.38 110 ASN A N 1
ATOM 864 C CA . ASN A 1 110 ? -0.202 14.660 2.478 1.00 92.38 110 ASN A CA 1
ATOM 865 C C . ASN A 1 110 ? -0.805 15.981 2.998 1.00 92.38 110 ASN A C 1
ATOM 867 O O . ASN A 1 110 ? -0.243 17.067 2.830 1.00 92.38 110 ASN A O 1
ATOM 871 N N . VAL A 1 111 ? -1.965 15.894 3.653 1.00 91.38 111 VAL A N 1
ATOM 872 C CA . VAL A 1 111 ? -2.685 17.062 4.196 1.00 91.38 111 VAL A CA 1
ATOM 873 C C . VAL A 1 111 ? -1.879 17.845 5.241 1.00 91.38 111 VAL A C 1
ATOM 875 O O . VAL A 1 111 ? -2.046 19.058 5.359 1.00 91.38 111 VAL A O 1
ATOM 878 N N . ASN A 1 112 ? -0.943 17.183 5.926 1.00 90.12 112 ASN A N 1
ATOM 879 C CA . ASN A 1 112 ? -0.057 17.774 6.931 1.00 90.12 112 ASN A CA 1
ATOM 880 C C . ASN A 1 112 ? 1.246 18.336 6.340 1.00 90.12 112 ASN A C 1
ATOM 882 O O . ASN A 1 112 ? 2.153 18.683 7.091 1.00 90.12 112 ASN A O 1
ATOM 886 N N . GLN A 1 113 ? 1.348 18.442 5.010 1.00 91.50 113 GLN A N 1
ATOM 887 C CA . GLN A 1 113 ? 2.544 18.913 4.299 1.00 91.50 113 GLN A CA 1
ATOM 888 C C . GLN A 1 113 ? 3.782 18.022 4.484 1.00 91.50 113 GLN A C 1
ATOM 890 O O . GLN A 1 113 ? 4.911 18.471 4.283 1.00 91.50 113 GLN A O 1
ATOM 895 N N . LEU A 1 114 ? 3.584 16.751 4.831 1.00 90.25 114 LEU A N 1
ATOM 896 C CA . LEU A 1 114 ? 4.654 15.767 4.923 1.00 90.25 114 LEU A CA 1
ATOM 897 C C . LEU A 1 114 ? 4.792 15.024 3.596 1.00 90.25 114 LEU A C 1
ATOM 899 O O . LEU A 1 114 ? 3.802 14.736 2.919 1.00 90.25 114 LEU A O 1
ATOM 903 N N . ILE A 1 115 ? 6.033 14.695 3.237 1.00 91.38 115 ILE A N 1
ATOM 904 C CA . ILE A 1 115 ? 6.298 13.744 2.159 1.00 91.38 115 ILE A CA 1
ATOM 905 C C . ILE A 1 115 ? 5.835 12.376 2.650 1.00 91.38 115 ILE A C 1
ATOM 907 O O . ILE A 1 115 ? 6.166 11.943 3.755 1.00 91.38 115 ILE A O 1
ATOM 911 N N . SER A 1 116 ? 5.013 11.721 1.848 1.00 96.44 116 SER A N 1
ATOM 912 C CA . SER A 1 116 ? 4.389 10.448 2.182 1.00 96.44 116 SER A CA 1
ATOM 913 C C . SER A 1 116 ? 4.411 9.535 0.969 1.00 96.44 116 SER A C 1
ATOM 915 O O . SER A 1 116 ? 4.554 9.991 -0.172 1.00 96.44 116 SER A O 1
ATOM 917 N N . SER A 1 117 ? 4.275 8.237 1.219 1.00 97.56 117 SER A N 1
ATOM 918 C CA . SER A 1 117 ? 4.171 7.251 0.152 1.00 97.56 117 SER A CA 1
ATOM 919 C C . SER A 1 117 ? 2.953 6.359 0.325 1.00 97.56 117 SER A C 1
ATOM 921 O O . SER A 1 117 ? 2.539 6.048 1.440 1.00 97.56 117 SER A O 1
ATOM 923 N N . GLN A 1 118 ? 2.373 5.974 -0.805 1.00 98.06 118 GLN A N 1
ATOM 924 C CA . GLN A 1 118 ? 1.385 4.915 -0.913 1.00 98.06 118 GLN A CA 1
ATOM 925 C C . GLN A 1 118 ? 1.986 3.823 -1.790 1.00 98.06 118 GLN A C 1
ATOM 927 O O . GLN A 1 118 ? 2.354 4.092 -2.934 1.00 98.06 118 GLN A O 1
ATOM 932 N N . THR A 1 119 ? 2.057 2.602 -1.283 1.00 98.19 119 THR A N 1
ATOM 933 C CA . THR A 1 119 ? 2.544 1.451 -2.040 1.00 98.19 119 THR A CA 1
ATOM 934 C C . THR A 1 119 ? 1.437 0.464 -2.323 1.00 98.19 119 THR A C 1
ATOM 936 O O . THR A 1 119 ? 0.455 0.379 -1.580 1.00 98.19 119 THR A O 1
ATOM 939 N N . THR A 1 120 ? 1.592 -0.270 -3.425 1.00 98.31 120 THR A N 1
ATOM 940 C CA . THR A 1 120 ? 0.674 -1.350 -3.786 1.00 98.31 120 THR A CA 1
ATOM 941 C C . THR A 1 120 ? 1.413 -2.660 -4.000 1.00 98.31 120 THR A C 1
ATOM 943 O O . THR A 1 120 ? 2.542 -2.673 -4.490 1.00 98.31 120 THR A O 1
ATOM 946 N N . ARG A 1 121 ? 0.767 -3.770 -3.644 1.00 97.56 121 ARG A N 1
ATOM 947 C CA . ARG A 1 121 ? 1.207 -5.141 -3.929 1.00 97.56 121 ARG A CA 1
ATOM 948 C C . ARG A 1 121 ? 0.284 -5.791 -4.943 1.00 97.56 121 ARG A C 1
ATOM 950 O O . ARG A 1 121 ? -0.890 -5.440 -5.052 1.00 97.56 121 ARG A O 1
ATOM 957 N N . LEU A 1 122 ? 0.789 -6.805 -5.635 1.00 96.00 122 LEU A N 1
ATOM 958 C CA . LEU A 1 122 ? -0.060 -7.695 -6.415 1.00 96.00 122 LEU A CA 1
ATOM 959 C C . LEU A 1 122 ? -1.069 -8.397 -5.487 1.00 96.00 122 LEU A C 1
ATOM 961 O O . LEU A 1 122 ? -0.707 -8.780 -4.365 1.00 96.00 122 LEU A O 1
ATOM 965 N N . PRO A 1 123 ? -2.315 -8.613 -5.938 1.00 91.81 123 PRO A N 1
ATOM 966 C CA . PRO A 1 123 ? -3.357 -9.206 -5.110 1.00 91.81 123 PRO A CA 1
ATOM 967 C C . PRO A 1 123 ? -2.998 -10.659 -4.780 1.00 91.81 123 PRO A C 1
ATOM 969 O O . PRO A 1 123 ? -3.033 -11.534 -5.645 1.00 91.81 123 PRO A O 1
ATOM 972 N N . ARG A 1 124 ? -2.615 -10.910 -3.525 1.00 92.56 124 ARG A N 1
ATOM 973 C CA . ARG A 1 124 ? -2.429 -12.254 -2.964 1.00 92.56 124 ARG A CA 1
ATOM 974 C C . ARG A 1 124 ? -2.979 -12.271 -1.550 1.00 92.56 124 ARG A C 1
ATOM 976 O O . ARG A 1 124 ? -2.925 -11.268 -0.848 1.00 92.56 124 ARG A O 1
ATOM 983 N N . GLU A 1 125 ? -3.500 -13.423 -1.175 1.00 91.38 125 GLU A N 1
ATOM 984 C CA . GLU A 1 125 ? -4.047 -13.691 0.150 1.00 91.38 125 GLU A CA 1
ATOM 985 C C . GLU A 1 125 ? -2.991 -13.569 1.257 1.00 91.38 125 GLU A C 1
ATOM 987 O O . GLU A 1 125 ? -1.815 -13.869 1.029 1.00 91.38 125 GLU A O 1
ATOM 992 N N . GLY A 1 126 ? -3.409 -13.131 2.449 1.00 90.19 126 GLY A N 1
ATOM 993 C CA . GLY A 1 126 ? -2.592 -13.134 3.663 1.00 90.19 126 GLY A CA 1
ATOM 994 C C . GLY A 1 126 ? -1.580 -11.992 3.751 1.00 90.19 126 GLY A C 1
ATOM 995 O O . GLY A 1 126 ? -0.684 -12.014 4.595 1.00 90.19 126 GLY A O 1
ATOM 996 N N . ARG A 1 127 ? -1.680 -10.990 2.875 1.00 93.12 127 ARG A N 1
ATOM 997 C CA . ARG A 1 127 ? -0.819 -9.802 2.887 1.00 93.12 127 ARG A CA 1
ATOM 998 C C . ARG A 1 127 ? -1.610 -8.571 2.488 1.00 93.12 127 ARG A C 1
ATOM 1000 O O . ARG A 1 127 ? -2.583 -8.673 1.749 1.00 93.12 127 ARG A O 1
ATOM 1007 N N . TRP A 1 128 ? -1.158 -7.408 2.937 1.00 96.19 128 TRP A N 1
ATOM 1008 C CA . TRP A 1 128 ? -1.758 -6.140 2.544 1.00 96.19 128 TRP A CA 1
ATOM 1009 C C . TRP A 1 128 ? -1.579 -5.901 1.036 1.00 96.19 128 TRP A C 1
ATOM 1011 O O . TRP A 1 128 ? -0.606 -6.348 0.422 1.00 96.19 128 TRP A O 1
ATOM 1021 N N . GLN A 1 129 ? -2.539 -5.207 0.431 1.00 97.50 129 GLN A N 1
ATOM 1022 C CA . GLN A 1 129 ? -2.512 -4.763 -0.963 1.00 97.50 129 GLN A CA 1
ATOM 1023 C C . GLN A 1 129 ? -2.143 -3.295 -1.078 1.00 97.50 129 GLN A C 1
ATOM 1025 O O . GLN A 1 129 ? -1.446 -2.950 -2.022 1.00 97.50 129 GLN A O 1
ATOM 1030 N N . ASN A 1 130 ? -2.562 -2.460 -0.126 1.00 98.38 130 ASN A N 1
ATOM 1031 C CA . ASN A 1 130 ? -2.175 -1.055 -0.069 1.00 98.38 130 ASN A CA 1
ATOM 1032 C C . ASN A 1 130 ? -1.535 -0.747 1.282 1.00 98.38 130 ASN A C 1
ATOM 1034 O O . ASN A 1 130 ? -2.013 -1.223 2.313 1.00 98.38 130 ASN A O 1
ATOM 1038 N N . GLN A 1 131 ? -0.494 0.077 1.282 1.00 98.44 131 GLN A N 1
ATOM 1039 C CA . GLN A 1 131 ? 0.153 0.565 2.494 1.00 98.44 131 GLN A CA 1
ATOM 1040 C C . GLN A 1 131 ? 0.478 2.048 2.352 1.00 98.44 131 GLN A C 1
ATOM 1042 O O . GLN A 1 131 ? 0.874 2.506 1.283 1.00 98.44 131 GLN A O 1
ATOM 1047 N N . TRP A 1 132 ? 0.317 2.795 3.439 1.00 98.19 132 TRP A N 1
ATOM 1048 C CA . TRP A 1 132 ? 0.702 4.194 3.529 1.00 98.19 132 TRP A CA 1
ATOM 1049 C C . TRP A 1 132 ? 1.795 4.365 4.565 1.00 98.19 132 TRP A C 1
ATOM 1051 O O . TRP A 1 132 ? 1.711 3.819 5.669 1.00 98.19 132 TRP A O 1
ATOM 1061 N N . VAL A 1 133 ? 2.800 5.147 4.187 1.00 97.81 133 VAL A N 1
ATOM 1062 C CA . VAL A 1 133 ? 3.919 5.516 5.043 1.00 97.81 133 VAL A CA 1
ATOM 1063 C C . VAL A 1 133 ? 4.002 7.030 5.138 1.00 97.81 133 VAL A C 1
ATOM 1065 O O . VAL A 1 133 ? 4.107 7.726 4.125 1.00 97.81 133 VAL A O 1
ATOM 1068 N N . GLU A 1 134 ? 4.009 7.524 6.370 1.00 95.50 134 GLU A N 1
ATOM 1069 C CA . GLU A 1 134 ? 4.123 8.936 6.722 1.00 95.50 134 GLU A CA 1
ATOM 1070 C C . GLU A 1 134 ? 5.198 9.065 7.805 1.00 95.50 134 GLU A C 1
ATOM 1072 O O . GLU A 1 134 ? 5.196 8.297 8.765 1.00 95.50 134 GLU A O 1
ATOM 1077 N N . ASP A 1 135 ? 6.148 9.993 7.638 1.00 90.81 135 ASP A N 1
ATOM 1078 C CA . ASP A 1 135 ? 7.276 10.166 8.577 1.00 90.81 135 ASP A CA 1
ATOM 1079 C C . ASP A 1 135 ? 8.018 8.841 8.878 1.00 90.81 135 ASP A C 1
ATOM 1081 O O . ASP A 1 135 ? 8.261 8.469 10.027 1.00 90.81 135 ASP A O 1
ATOM 1085 N N . ALA A 1 136 ? 8.307 8.078 7.815 1.00 91.12 136 ALA A N 1
ATOM 1086 C CA . ALA A 1 136 ? 8.952 6.760 7.864 1.00 91.12 136 ALA A CA 1
ATOM 1087 C C . ALA A 1 136 ? 8.233 5.704 8.732 1.00 91.12 136 ALA A C 1
ATOM 1089 O O . ALA A 1 136 ? 8.837 4.707 9.129 1.00 91.12 136 ALA A O 1
ATOM 1090 N N . LYS A 1 137 ? 6.939 5.889 9.016 1.00 94.62 137 LYS A N 1
ATOM 1091 C CA . LYS A 1 137 ? 6.108 4.932 9.754 1.00 94.62 137 LYS A CA 1
ATOM 1092 C C . LYS A 1 137 ? 4.927 4.490 8.919 1.00 94.62 137 LYS A C 1
ATOM 1094 O O . LYS A 1 137 ? 4.298 5.300 8.246 1.00 94.62 137 LYS A O 1
ATOM 1099 N N . VAL A 1 138 ? 4.598 3.207 9.006 1.00 97.69 138 VAL A N 1
ATOM 1100 C CA . VAL A 1 138 ? 3.373 2.670 8.418 1.00 97.69 138 VAL A CA 1
ATOM 1101 C C . VAL A 1 138 ? 2.178 3.196 9.216 1.00 97.69 138 VAL A C 1
ATOM 1103 O O . VAL A 1 138 ? 2.050 2.897 10.402 1.00 97.69 138 VAL A O 1
ATOM 1106 N N . THR A 1 139 ? 1.307 3.981 8.581 1.00 97.75 139 THR A N 1
ATOM 1107 C CA . THR A 1 139 ? 0.135 4.586 9.244 1.00 97.75 139 THR A CA 1
ATOM 1108 C C . THR A 1 139 ? -1.187 3.989 8.784 1.00 97.75 139 THR A C 1
ATOM 1110 O O . THR A 1 139 ? -2.183 4.088 9.501 1.00 97.75 139 THR A O 1
ATOM 1113 N N . LYS A 1 140 ? -1.212 3.309 7.632 1.00 98.56 140 LYS A N 1
ATOM 1114 C CA . LYS A 1 140 ? -2.392 2.586 7.146 1.00 98.56 140 LYS A CA 1
ATOM 1115 C C . LYS A 1 140 ? -2.010 1.373 6.300 1.00 98.56 140 LYS A C 1
ATOM 1117 O O . LYS A 1 140 ? -1.060 1.435 5.523 1.00 98.56 140 LYS A O 1
ATOM 1122 N N . GLN A 1 141 ? -2.783 0.299 6.413 1.00 98.56 141 GLN A N 1
ATOM 1123 C CA . GLN A 1 141 ? -2.725 -0.877 5.548 1.00 98.56 141 GLN A CA 1
ATOM 1124 C C . GLN A 1 141 ? -4.136 -1.333 5.179 1.00 98.56 141 GLN A C 1
ATOM 1126 O O . GLN A 1 141 ? -5.064 -1.242 5.986 1.00 98.56 141 GLN A O 1
ATOM 1131 N N . GLU A 1 142 ? -4.284 -1.840 3.958 1.00 98.38 142 GLU A N 1
ATOM 1132 C CA . GLU A 1 142 ? -5.522 -2.444 3.472 1.00 98.38 142 GLU A CA 1
ATOM 1133 C C . GLU A 1 142 ? -5.263 -3.849 2.939 1.00 98.38 142 GLU A C 1
ATOM 1135 O O . GLU A 1 142 ? -4.380 -4.044 2.103 1.00 98.38 142 GLU A O 1
ATOM 1140 N N . TRP A 1 143 ? -6.077 -4.807 3.372 1.00 97.88 143 TRP A N 1
ATOM 1141 C CA . TRP A 1 143 ? -6.142 -6.159 2.830 1.00 97.88 143 TRP A CA 1
ATOM 1142 C C . TRP A 1 143 ? -7.464 -6.301 2.087 1.00 97.88 143 TRP A C 1
ATOM 1144 O O . TRP A 1 143 ? -8.527 -6.030 2.637 1.00 97.88 143 TRP A O 1
ATOM 1154 N N . LEU A 1 144 ? -7.399 -6.688 0.822 1.00 96.25 144 LEU A N 1
ATOM 1155 C CA . LEU A 1 144 ? -8.531 -6.748 -0.104 1.00 96.25 144 LEU A CA 1
ATOM 1156 C C . LEU A 1 144 ? -8.781 -8.168 -0.622 1.00 96.25 144 LEU A C 1
ATOM 1158 O O . LEU A 1 144 ? -9.728 -8.387 -1.370 1.00 96.25 144 LEU A O 1
ATOM 1162 N N . ASN A 1 14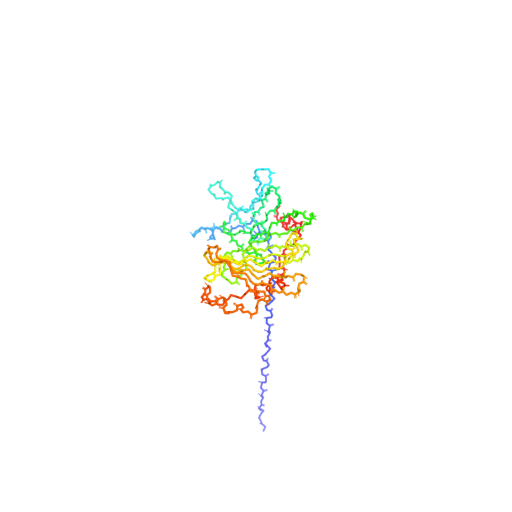5 ? -7.913 -9.117 -0.271 1.00 91.88 145 ASN A N 1
ATOM 1163 C CA . ASN A 1 145 ? -7.962 -10.485 -0.773 1.00 91.88 145 ASN A CA 1
ATOM 1164 C C . ASN A 1 145 ? -7.826 -11.512 0.359 1.00 91.88 145 ASN A C 1
ATOM 1166 O O . ASN A 1 145 ? -7.070 -12.470 0.237 1.00 91.88 145 ASN A O 1
ATOM 1170 N N . GLU A 1 146 ? -8.529 -11.287 1.467 1.00 92.75 146 GLU A N 1
ATOM 1171 C CA . GLU A 1 146 ? -8.572 -12.208 2.605 1.00 92.75 146 GLU A CA 1
ATOM 1172 C C . GLU A 1 146 ? -9.720 -13.223 2.444 1.00 92.75 146 GLU A C 1
ATOM 1174 O O . GLU A 1 146 ? -10.783 -12.876 1.916 1.00 92.75 146 GLU A O 1
ATOM 1179 N N . PRO A 1 147 ? -9.572 -14.476 2.907 1.00 89.06 147 PRO A N 1
ATOM 1180 C CA . PRO A 1 147 ? -10.640 -15.464 2.812 1.00 89.06 147 PRO A CA 1
ATOM 1181 C C . PRO A 1 147 ? -11.872 -15.013 3.585 1.00 89.06 147 PRO A C 1
ATOM 1183 O O . PRO A 1 147 ? -11.784 -14.659 4.758 1.00 89.06 147 PRO A O 1
ATOM 1186 N N . PHE A 1 148 ? -13.037 -15.068 2.938 1.00 88.00 148 PHE A N 1
ATOM 1187 C CA . PHE A 1 148 ? -14.338 -14.727 3.533 1.00 88.00 148 PHE A CA 1
ATOM 1188 C C . PHE A 1 148 ? -14.482 -13.271 4.011 1.00 88.00 148 PHE A C 1
ATOM 1190 O O . PHE A 1 148 ? -15.560 -12.896 4.468 1.00 88.00 148 PHE A O 1
ATOM 1197 N N . ILE A 1 149 ? -13.449 -12.439 3.860 1.00 93.44 149 ILE A N 1
ATOM 1198 C CA . ILE A 1 149 ? -13.426 -11.031 4.246 1.00 93.44 149 ILE A CA 1
ATOM 1199 C C . ILE A 1 149 ? -13.357 -10.182 2.980 1.00 93.44 149 ILE A C 1
ATOM 1201 O O . ILE A 1 149 ? -12.507 -10.373 2.119 1.00 93.44 149 ILE A O 1
ATOM 1205 N N . THR A 1 150 ? -14.275 -9.226 2.854 1.00 94.81 150 THR A N 1
ATOM 1206 C CA . THR A 1 150 ? -14.307 -8.298 1.716 1.00 94.81 150 THR A CA 1
ATOM 1207 C C . THR A 1 150 ? -13.149 -7.316 1.775 1.00 94.81 150 THR A C 1
ATOM 1209 O O . THR A 1 150 ? -12.520 -7.045 0.756 1.00 94.81 150 THR A O 1
ATOM 1212 N N . SER A 1 151 ? -12.870 -6.773 2.958 1.00 97.12 151 SER A N 1
ATOM 1213 C CA . SER A 1 151 ? -11.688 -5.951 3.181 1.00 97.12 151 SER A CA 1
ATOM 1214 C C . SER A 1 151 ? -11.346 -5.828 4.658 1.00 97.12 151 SER A C 1
ATOM 1216 O O . SER A 1 151 ? -12.211 -5.925 5.531 1.00 97.12 151 SER A O 1
ATOM 1218 N N . VAL A 1 152 ? -10.077 -5.550 4.926 1.00 98.19 152 VAL A N 1
ATOM 1219 C CA . VAL A 1 152 ? -9.590 -5.084 6.220 1.00 98.19 152 VAL A CA 1
ATOM 1220 C C . VAL A 1 152 ? -8.850 -3.777 6.020 1.00 98.19 152 VAL A C 1
ATOM 1222 O O . VAL A 1 152 ? -8.044 -3.660 5.102 1.00 98.19 152 VAL A O 1
ATOM 1225 N N . VAL A 1 153 ? -9.100 -2.806 6.890 1.00 98.50 153 VAL A N 1
ATOM 1226 C CA . VAL A 1 153 ? -8.363 -1.546 6.958 1.00 98.50 153 VAL A CA 1
ATOM 1227 C C . VAL A 1 153 ? -7.844 -1.381 8.376 1.00 98.50 153 VAL A C 1
ATOM 1229 O O . VAL A 1 153 ? -8.636 -1.207 9.301 1.00 98.50 153 VAL A O 1
ATOM 1232 N N . ALA A 1 154 ? -6.528 -1.417 8.556 1.00 98.50 154 ALA A N 1
ATOM 1233 C CA . ALA A 1 154 ? -5.890 -1.048 9.816 1.00 98.50 154 ALA A CA 1
ATOM 1234 C C . ALA A 1 154 ? -5.247 0.328 9.653 1.00 98.50 154 ALA A C 1
ATOM 1236 O O . ALA A 1 154 ? -4.582 0.588 8.649 1.00 98.50 154 ALA A O 1
ATOM 1237 N N . GLN A 1 155 ? -5.441 1.213 10.627 1.00 98.44 155 GLN A N 1
ATOM 1238 C CA . GLN A 1 155 ? -4.816 2.531 10.627 1.00 98.44 155 GLN A CA 1
ATOM 1239 C C . GLN A 1 155 ? -4.408 2.978 12.027 1.00 98.44 155 GLN A C 1
ATOM 1241 O O . GLN A 1 155 ? -5.040 2.634 13.030 1.00 98.44 155 GLN A O 1
ATOM 1246 N N . ASN A 1 156 ? -3.361 3.792 12.069 1.00 97.56 156 ASN A N 1
ATOM 1247 C CA . ASN A 1 156 ? -2.853 4.432 13.264 1.00 97.56 156 ASN A CA 1
ATOM 1248 C C . ASN A 1 156 ? -2.326 5.822 12.901 1.00 97.56 156 ASN A C 1
ATOM 1250 O O . ASN A 1 156 ? -1.263 5.949 12.295 1.00 97.56 156 ASN A O 1
ATOM 1254 N N . ASN A 1 157 ? -3.088 6.849 13.281 1.00 95.06 157 ASN A N 1
ATOM 1255 C CA . ASN A 1 157 ? -2.773 8.259 13.061 1.00 95.06 157 ASN A CA 1
ATOM 1256 C C . ASN A 1 157 ? -2.505 8.604 11.582 1.00 95.06 157 ASN A C 1
ATOM 1258 O O . ASN A 1 157 ? -1.643 9.430 11.278 1.00 95.06 157 ASN A O 1
ATOM 1262 N N . PHE A 1 158 ? -3.233 7.952 10.672 1.00 96.31 158 PHE A N 1
ATOM 1263 C CA . PHE A 1 158 ? -3.164 8.227 9.240 1.00 96.31 158 PHE A CA 1
ATOM 1264 C C . PHE A 1 158 ? -3.622 9.659 8.970 1.00 96.31 158 PHE A C 1
ATOM 1266 O O . PHE A 1 158 ? -4.646 10.096 9.493 1.00 96.31 158 PHE A O 1
ATOM 1273 N N . GLU A 1 159 ? -2.837 10.413 8.201 1.00 93.31 159 GLU A N 1
ATOM 1274 C CA . GLU A 1 159 ? -3.094 11.832 7.930 1.00 93.31 159 GLU A CA 1
ATOM 1275 C C . GLU A 1 159 ? -3.231 12.693 9.204 1.00 93.31 159 GLU A C 1
ATOM 1277 O O . GLU A 1 159 ? -3.771 13.800 9.171 1.00 93.31 159 GLU A O 1
ATOM 1282 N N . GLY A 1 160 ? -2.687 12.241 10.341 1.00 88.88 160 GLY A N 1
ATOM 1283 C CA . GLY A 1 160 ? -2.744 12.971 11.611 1.00 88.88 160 GLY A CA 1
ATOM 1284 C C . GLY A 1 160 ? -4.141 13.046 12.236 1.00 88.88 160 GLY A C 1
ATOM 1285 O O . GLY A 1 160 ? -4.390 13.926 13.060 1.00 88.88 160 GLY A O 1
ATOM 1286 N N . ASP A 1 161 ? -5.054 12.146 11.862 1.00 93.25 161 ASP A N 1
ATOM 1287 C CA . ASP A 1 161 ? -6.435 12.124 12.359 1.00 93.25 161 ASP A CA 1
ATOM 1288 C C . ASP A 1 161 ? -6.569 11.722 13.845 1.00 93.25 161 ASP A C 1
ATOM 1290 O O . ASP A 1 161 ? -7.652 11.831 14.429 1.00 93.25 161 ASP A O 1
ATOM 1294 N N . GLY A 1 162 ? -5.480 11.265 14.474 1.00 93.12 162 GLY A N 1
ATOM 1295 C CA . GLY A 1 162 ? -5.462 10.775 15.852 1.00 93.12 162 GLY A CA 1
ATOM 1296 C C . GLY A 1 162 ? -6.235 9.469 16.059 1.00 93.12 162 GLY A C 1
ATOM 1297 O O . GLY A 1 162 ? -6.529 9.105 17.200 1.00 93.12 162 GLY A O 1
ATOM 1298 N N . VAL A 1 163 ? -6.597 8.760 14.988 1.00 96.44 163 VAL A N 1
ATOM 1299 C CA . VAL A 1 163 ? -7.395 7.536 15.041 1.00 96.44 163 VAL A CA 1
ATOM 1300 C C . VAL A 1 163 ? -6.491 6.313 14.980 1.00 96.44 163 VAL A C 1
ATOM 1302 O O . VAL A 1 163 ? -5.717 6.126 14.044 1.00 96.44 163 VAL A O 1
ATOM 1305 N N . LYS A 1 164 ? -6.663 5.418 15.953 1.00 98.19 164 LYS A N 1
ATOM 1306 C CA . LYS A 1 164 ? -6.122 4.058 15.924 1.00 98.19 164 L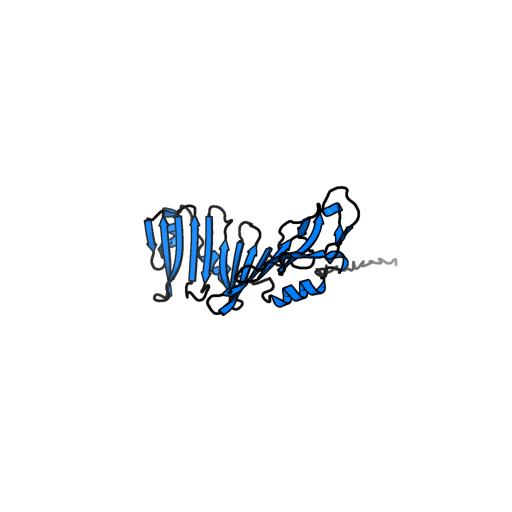YS A CA 1
ATOM 1307 C C . LYS A 1 164 ? -7.283 3.074 15.857 1.00 98.19 164 LYS A C 1
ATOM 1309 O O . LYS A 1 164 ? -8.080 3.013 16.795 1.00 98.19 164 LYS A O 1
ATOM 1314 N N . GLN A 1 165 ? -7.415 2.346 14.751 1.00 98.31 165 GLN A N 1
ATOM 1315 C CA . GLN A 1 165 ? -8.518 1.404 14.562 1.00 98.31 165 GLN A CA 1
ATOM 1316 C C . GLN A 1 165 ? -8.215 0.305 13.541 1.00 98.31 165 GLN A C 1
ATOM 1318 O O . GLN A 1 165 ? -7.390 0.483 12.646 1.00 98.31 165 GLN A O 1
ATOM 1323 N N . THR A 1 166 ? -8.987 -0.773 13.632 1.00 98.56 166 THR A N 1
ATOM 1324 C CA . THR A 1 166 ? -9.138 -1.784 12.583 1.00 98.56 166 THR A CA 1
ATOM 1325 C C . THR A 1 166 ? -10.601 -1.842 12.164 1.00 98.56 166 THR A C 1
ATOM 1327 O O . THR A 1 166 ? -11.489 -1.892 13.016 1.00 98.56 166 THR A O 1
ATOM 1330 N N . VAL A 1 167 ? -10.860 -1.854 10.859 1.00 98.50 167 VAL A N 1
ATOM 1331 C CA . VAL A 1 167 ? -12.185 -2.061 10.268 1.00 98.50 167 VAL A CA 1
ATOM 1332 C C . VAL A 1 167 ? -12.140 -3.313 9.407 1.00 98.50 167 VAL A C 1
ATOM 1334 O O . VAL A 1 167 ? -11.364 -3.375 8.459 1.00 98.50 167 VAL A O 1
ATOM 1337 N N . ILE A 1 168 ? -12.972 -4.301 9.719 1.00 98.31 168 ILE A N 1
ATOM 1338 C CA . ILE A 1 168 ? -13.124 -5.539 8.950 1.00 98.31 168 ILE A CA 1
ATOM 1339 C C . ILE A 1 168 ? -14.514 -5.531 8.325 1.00 98.31 168 ILE A C 1
ATOM 1341 O O . ILE A 1 168 ? -15.504 -5.351 9.031 1.00 98.31 168 ILE A O 1
ATOM 1345 N N . THR A 1 169 ? -14.595 -5.727 7.012 1.00 97.56 169 THR A N 1
ATOM 1346 C CA . THR A 1 169 ? -15.848 -5.731 6.247 1.00 97.56 169 THR A CA 1
ATOM 1347 C C . THR A 1 169 ? -16.072 -7.096 5.614 1.00 97.56 169 THR A C 1
ATOM 1349 O O . THR A 1 169 ? -15.183 -7.625 4.949 1.00 97.56 169 THR A O 1
ATOM 1352 N N . ILE A 1 170 ? -17.268 -7.657 5.788 1.00 96.12 170 ILE A N 1
ATOM 1353 C CA . ILE A 1 170 ? -17.705 -8.939 5.225 1.00 96.12 170 ILE A CA 1
ATOM 1354 C C . ILE A 1 170 ? -19.072 -8.729 4.575 1.00 96.12 170 ILE A C 1
ATOM 1356 O O . ILE A 1 170 ? -20.107 -8.678 5.242 1.00 96.12 170 ILE A O 1
ATOM 1360 N N . GLY A 1 171 ? -19.086 -8.575 3.251 1.00 92.88 171 GLY A N 1
ATOM 1361 C CA . GLY A 1 171 ? -20.294 -8.241 2.506 1.00 92.88 171 GLY A CA 1
ATOM 1362 C C . GLY A 1 171 ? -20.883 -6.913 2.985 1.00 92.88 171 GLY A C 1
ATOM 1363 O O . GLY A 1 171 ? -20.328 -5.853 2.713 1.00 92.88 171 GLY A O 1
ATOM 1364 N N . LYS A 1 172 ? -22.018 -6.979 3.687 1.00 93.88 172 LYS A N 1
ATOM 1365 C CA . LYS A 1 172 ? -22.709 -5.813 4.263 1.00 93.88 172 LYS A CA 1
ATOM 1366 C C . LYS A 1 172 ? -22.426 -5.580 5.748 1.00 93.88 172 LYS A C 1
ATOM 1368 O O . LYS A 1 172 ? -22.833 -4.551 6.280 1.00 93.88 172 LYS A O 1
ATOM 1373 N N . ILE A 1 173 ? -21.775 -6.533 6.407 1.00 97.00 173 ILE A N 1
ATOM 1374 C CA . ILE A 1 173 ? -21.454 -6.449 7.827 1.00 97.00 173 ILE A CA 1
ATOM 1375 C C . ILE A 1 173 ? -20.083 -5.796 7.962 1.00 97.00 173 ILE A C 1
ATOM 1377 O O . ILE A 1 173 ? -19.160 -6.127 7.214 1.00 97.00 173 ILE A O 1
ATOM 1381 N N . SER A 1 174 ? -19.919 -4.898 8.926 1.00 97.69 174 SER A N 1
ATOM 1382 C CA . SER A 1 174 ? -18.599 -4.406 9.310 1.00 97.69 174 SER A CA 1
ATOM 1383 C C . SER A 1 174 ? -18.398 -4.427 10.816 1.00 97.69 174 SER A C 1
ATOM 1385 O O . SER A 1 174 ? -19.321 -4.189 11.590 1.00 97.69 174 SER A O 1
ATOM 1387 N N . LYS A 1 175 ? -17.166 -4.710 11.229 1.00 98.25 175 LYS A N 1
ATOM 1388 C CA . LYS A 1 175 ? -16.680 -4.580 12.600 1.00 98.25 175 LYS A CA 1
ATOM 1389 C C . LYS A 1 175 ? -15.622 -3.492 12.628 1.00 98.25 175 LYS A C 1
ATOM 1391 O O . LYS A 1 175 ? -14.687 -3.524 11.836 1.00 98.25 175 LYS A O 1
ATOM 1396 N N . THR A 1 176 ? -15.743 -2.555 13.554 1.00 98.56 176 THR A N 1
ATOM 1397 C CA . THR A 1 176 ? -14.736 -1.536 13.847 1.00 98.56 176 THR A CA 1
ATOM 1398 C C . THR A 1 176 ? -14.256 -1.723 15.276 1.00 98.56 176 THR A C 1
ATOM 1400 O O . THR A 1 176 ? -15.051 -1.619 16.205 1.00 98.56 176 THR A O 1
ATOM 1403 N N . LYS A 1 177 ? -12.959 -1.961 15.457 1.00 98.50 177 LYS A N 1
ATOM 1404 C CA . LYS A 1 177 ? -12.284 -1.920 16.756 1.00 98.50 177 LYS A CA 1
ATOM 1405 C C . LYS A 1 177 ? -11.468 -0.640 16.817 1.00 98.50 177 LYS A C 1
ATOM 1407 O O . LYS A 1 177 ? -10.513 -0.492 16.059 1.00 98.50 177 LYS A O 1
ATOM 1412 N N . ARG A 1 178 ? -11.857 0.306 17.670 1.00 98.12 178 ARG A N 1
ATOM 1413 C CA . ARG A 1 178 ? -11.288 1.661 17.703 1.00 98.12 178 ARG A CA 1
ATOM 1414 C C . ARG A 1 178 ? -10.791 2.017 19.092 1.00 98.12 178 ARG A C 1
ATOM 1416 O O . ARG A 1 178 ? -11.487 1.813 20.078 1.00 98.12 178 ARG A O 1
ATOM 1423 N N . PHE A 1 179 ? -9.593 2.585 19.163 1.00 98.06 179 PHE A N 1
ATOM 1424 C CA . PHE A 1 179 ? -9.026 3.069 20.412 1.00 98.06 179 PHE A CA 1
ATOM 1425 C C . PHE A 1 179 ? -9.718 4.360 20.856 1.00 98.06 179 PHE A C 1
ATOM 1427 O O . PHE A 1 179 ? -9.812 5.331 20.100 1.00 98.06 179 PHE A O 1
ATOM 1434 N N . ASN A 1 180 ? -10.171 4.376 22.102 1.00 96.69 180 ASN A N 1
ATOM 1435 C CA . ASN A 1 180 ? -10.771 5.516 22.767 1.00 96.69 180 ASN A CA 1
ATOM 1436 C C . ASN A 1 180 ? -9.736 6.161 23.693 1.00 96.69 180 ASN A C 1
ATOM 1438 O O . ASN A 1 180 ? -9.382 5.628 24.745 1.00 96.69 180 ASN A O 1
ATOM 1442 N N . SER A 1 181 ? -9.246 7.336 23.300 1.00 93.88 181 SER A N 1
ATOM 1443 C CA . SER A 1 181 ? -8.206 8.059 24.037 1.00 93.88 181 SER A CA 1
ATOM 1444 C C . SER A 1 181 ? -8.660 8.558 25.412 1.00 93.88 181 SER A C 1
ATOM 1446 O O . SER A 1 181 ? -7.824 8.708 26.299 1.00 93.88 181 SER A O 1
ATOM 1448 N N . ASN A 1 182 ? -9.964 8.765 25.626 1.00 93.75 182 ASN A N 1
ATOM 1449 C CA . ASN A 1 182 ? -10.492 9.224 26.914 1.00 93.75 182 ASN A CA 1
ATOM 1450 C C . ASN A 1 182 ? -10.473 8.111 27.968 1.00 93.75 182 ASN A C 1
ATOM 1452 O O . ASN A 1 182 ? -10.191 8.369 29.135 1.00 93.75 182 ASN A O 1
ATOM 1456 N N . THR A 1 183 ? -10.778 6.875 27.562 1.00 94.94 183 THR A N 1
ATOM 1457 C CA . THR A 1 183 ? -10.805 5.705 28.456 1.00 94.94 183 THR A CA 1
ATOM 1458 C C . THR A 1 183 ? -9.509 4.896 28.413 1.00 94.94 183 THR A C 1
ATOM 1460 O O . THR A 1 183 ? -9.295 4.056 29.283 1.00 94.94 183 THR A O 1
ATOM 1463 N N . SER A 1 184 ? -8.630 5.166 27.439 1.00 94.94 184 SER A N 1
ATOM 1464 C CA . SER A 1 184 ? -7.415 4.391 27.146 1.00 94.94 184 SER A CA 1
ATOM 1465 C C . SER A 1 184 ? -7.691 2.909 26.871 1.00 94.94 184 SER A C 1
ATOM 1467 O O . SER A 1 184 ? -6.901 2.038 27.237 1.00 94.94 184 SER A O 1
ATOM 1469 N N . LYS A 1 185 ? -8.829 2.615 26.237 1.00 96.38 185 LYS A N 1
ATOM 1470 C CA . LYS A 1 185 ? -9.294 1.259 25.921 1.00 96.38 185 LYS A CA 1
ATOM 1471 C C . LYS A 1 185 ? -9.848 1.194 24.499 1.00 96.38 185 LYS A C 1
ATOM 1473 O O . LYS A 1 185 ? -10.074 2.227 23.877 1.00 96.38 185 LYS A O 1
ATOM 1478 N N . PHE A 1 186 ? -10.027 -0.014 23.970 1.00 97.81 186 PHE A N 1
ATOM 1479 C CA . PHE A 1 186 ? -10.668 -0.220 22.671 1.00 97.81 186 PHE A CA 1
ATOM 1480 C C . PHE A 1 186 ? -12.170 -0.408 22.831 1.00 97.81 186 PHE A C 1
ATOM 1482 O O . PHE A 1 186 ? -12.591 -1.169 23.689 1.00 97.81 186 PHE A O 1
ATOM 1489 N N . ASP A 1 187 ? -12.943 0.226 21.958 1.00 98.06 187 ASP A N 1
ATOM 1490 C CA . ASP A 1 187 ? -14.374 -0.012 21.802 1.00 98.06 187 ASP A CA 1
ATOM 1491 C C . ASP A 1 187 ? -14.620 -0.774 20.494 1.00 98.06 187 ASP A C 1
ATOM 1493 O O . ASP A 1 187 ? -13.971 -0.508 19.472 1.00 98.06 187 ASP A O 1
ATOM 1497 N N . CYS A 1 188 ? -15.557 -1.720 20.524 1.00 98.38 188 CYS A N 1
ATOM 1498 C CA . CYS A 1 188 ? -15.904 -2.559 19.384 1.00 98.38 188 CYS A CA 1
ATOM 1499 C C . CYS A 1 188 ? -17.322 -2.236 18.913 1.00 98.38 188 CYS A C 1
ATOM 1501 O O . CYS A 1 188 ? -18.258 -2.148 19.707 1.00 98.38 188 CYS A O 1
ATOM 1503 N N . ILE A 1 189 ? -17.478 -2.028 17.608 1.00 98.31 189 ILE A N 1
ATOM 1504 C CA . ILE A 1 189 ? -18.741 -1.647 16.978 1.00 98.31 189 ILE A CA 1
ATOM 1505 C C . ILE A 1 189 ? -18.984 -2.578 15.800 1.00 98.31 189 ILE A C 1
ATOM 1507 O O . ILE A 1 189 ? -18.141 -2.668 14.911 1.00 98.31 189 ILE A O 1
ATOM 1511 N N . TRP A 1 190 ? -20.149 -3.213 15.757 1.00 98.44 190 TRP A N 1
ATOM 1512 C CA . TRP A 1 190 ? -20.614 -3.975 14.604 1.00 98.44 190 TRP A CA 1
ATOM 1513 C C . TRP A 1 190 ? -21.761 -3.226 13.941 1.00 98.44 190 TRP A C 1
ATOM 1515 O O . TRP A 1 190 ? -22.654 -2.721 14.621 1.00 98.44 190 TRP A O 1
ATOM 1525 N N . ASN A 1 191 ? -21.732 -3.163 12.618 1.00 97.88 191 ASN A N 1
ATOM 1526 C CA . ASN A 1 191 ? -22.811 -2.663 11.787 1.00 97.88 191 ASN A CA 1
ATOM 1527 C C . ASN A 1 191 ? -23.281 -3.800 10.881 1.00 97.88 191 ASN A C 1
ATOM 1529 O O . ASN A 1 191 ? -22.550 -4.204 9.980 1.00 97.88 191 ASN A O 1
ATOM 1533 N N . ASP A 1 192 ? -24.481 -4.308 11.136 1.00 95.44 192 ASP A N 1
ATOM 1534 C CA . ASP A 1 192 ? -25.153 -5.307 10.308 1.00 95.44 192 ASP A CA 1
ATOM 1535 C C . ASP A 1 192 ? -26.269 -4.625 9.509 1.00 95.44 192 ASP A C 1
ATOM 1537 O O . ASP A 1 192 ? -27.378 -4.425 10.005 1.00 95.44 192 ASP A O 1
ATOM 1541 N N . ASP A 1 193 ? -25.933 -4.161 8.300 1.00 92.44 193 ASP A N 1
ATOM 1542 C CA . ASP A 1 193 ? -26.856 -3.493 7.364 1.00 92.44 193 ASP A CA 1
ATOM 1543 C C . ASP A 1 193 ? -27.697 -2.366 8.014 1.00 92.44 193 ASP A C 1
ATOM 1545 O O . ASP A 1 193 ? -28.898 -2.224 7.783 1.00 92.44 193 ASP A O 1
ATOM 1549 N N . GLY A 1 194 ? -27.056 -1.554 8.863 1.00 91.75 194 GLY A N 1
ATOM 1550 C CA . GLY A 1 194 ? -27.659 -0.423 9.575 1.00 91.75 194 GLY A CA 1
ATOM 1551 C C . GLY A 1 194 ? -28.004 -0.696 11.041 1.00 91.75 194 GLY A C 1
ATOM 1552 O O . GLY A 1 194 ? -28.281 0.253 11.779 1.00 91.75 194 GLY A O 1
ATOM 1553 N N . VAL A 1 195 ? -27.958 -1.951 11.494 1.00 95.62 195 VAL A N 1
ATOM 1554 C CA . VAL A 1 195 ? -28.138 -2.301 12.909 1.00 95.62 195 VAL A CA 1
ATOM 1555 C C . VAL A 1 195 ? -26.795 -2.216 13.628 1.00 95.62 195 VAL A C 1
ATOM 1557 O O . VAL A 1 195 ? -25.886 -3.004 13.377 1.00 95.62 195 VAL A O 1
ATOM 1560 N N . LEU A 1 196 ? -26.674 -1.249 14.541 1.00 97.12 196 LEU A N 1
ATOM 1561 C CA . LEU A 1 196 ? -25.456 -1.030 15.318 1.00 97.12 196 LEU A CA 1
ATOM 1562 C C . LEU A 1 196 ? -25.488 -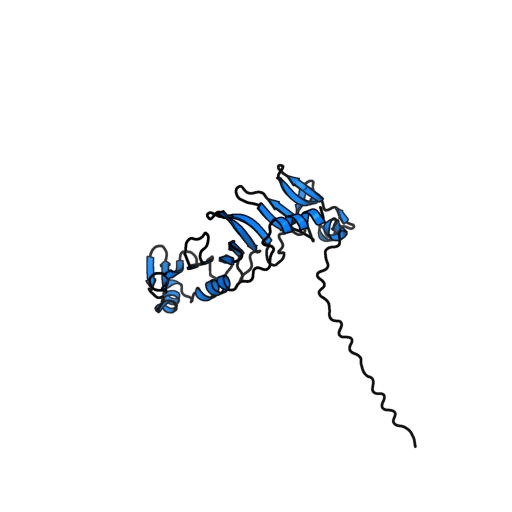1.797 16.642 1.00 97.12 196 LEU A C 1
ATOM 1564 O O . LEU A 1 196 ? -26.397 -1.616 17.451 1.00 97.12 196 LEU A O 1
ATOM 1568 N N . THR A 1 197 ? -24.445 -2.585 16.887 1.00 97.62 197 THR A N 1
ATOM 1569 C CA . THR A 1 197 ? -24.132 -3.171 18.196 1.00 97.62 197 THR A CA 1
ATOM 1570 C C . THR A 1 197 ? -22.824 -2.571 18.691 1.00 97.62 197 THR A C 1
ATOM 1572 O O . THR A 1 197 ? -21.861 -2.490 17.933 1.00 97.62 197 THR A O 1
ATOM 1575 N N . VAL A 1 198 ? -22.784 -2.136 19.950 1.00 97.44 198 VAL A N 1
ATOM 1576 C CA . VAL A 1 198 ? -21.608 -1.504 20.562 1.00 97.44 198 VAL A CA 1
ATOM 1577 C C . VAL A 1 198 ? -21.233 -2.269 21.825 1.00 97.44 198 VAL A C 1
ATOM 1579 O O . VAL A 1 198 ? -22.076 -2.462 22.698 1.00 97.44 198 VAL A O 1
ATOM 1582 N N . ASP A 1 199 ? -19.967 -2.658 21.923 1.00 97.31 199 ASP A N 1
ATOM 1583 C CA . ASP A 1 199 ? -19.349 -3.257 23.103 1.00 97.31 199 ASP A CA 1
ATOM 1584 C C . ASP A 1 199 ? -18.203 -2.354 23.559 1.00 97.31 199 ASP A C 1
ATOM 1586 O O . ASP A 1 199 ? -17.111 -2.331 22.979 1.00 97.31 199 ASP A O 1
ATOM 1590 N N . THR A 1 200 ? -18.489 -1.552 24.581 1.00 95.44 200 THR A N 1
ATOM 1591 C CA . THR A 1 200 ? -17.488 -0.698 25.220 1.00 95.44 200 THR A CA 1
ATOM 1592 C C . THR A 1 200 ? -16.415 -1.558 25.870 1.00 95.44 200 THR A C 1
ATOM 1594 O O . THR A 1 200 ? -16.738 -2.562 26.505 1.00 95.44 200 THR A O 1
ATOM 1597 N N . ASP A 1 201 ? -15.155 -1.153 25.753 1.00 96.12 201 ASP A N 1
ATOM 1598 C CA . ASP A 1 201 ? -13.991 -1.911 26.230 1.00 96.12 201 ASP A CA 1
ATOM 1599 C C . ASP A 1 201 ? -13.774 -3.280 25.529 1.00 96.12 201 ASP A C 1
ATOM 1601 O O . ASP A 1 201 ? -12.904 -4.043 25.958 1.00 96.12 201 ASP A O 1
ATOM 1605 N N . CYS A 1 202 ? -14.532 -3.604 24.466 1.00 96.50 202 CYS A N 1
ATOM 1606 C CA . CYS A 1 202 ? -14.453 -4.864 23.703 1.00 96.50 202 CYS A CA 1
ATOM 1607 C C . CYS A 1 202 ? -14.514 -6.136 24.579 1.00 96.50 202 CYS A C 1
ATOM 1609 O O . CYS A 1 202 ? -13.862 -7.143 24.293 1.00 96.50 202 CYS A O 1
ATOM 1611 N N . THR A 1 203 ? -15.263 -6.108 25.684 1.00 96.00 203 THR A N 1
ATOM 1612 C CA . THR A 1 203 ? -15.250 -7.190 26.687 1.00 96.00 203 THR A CA 1
ATOM 1613 C C . THR A 1 203 ? -15.848 -8.512 26.204 1.00 96.00 203 THR A C 1
ATOM 1615 O O . THR A 1 203 ? -15.460 -9.580 26.677 1.00 96.00 203 THR A O 1
ATOM 1618 N N . ASN A 1 204 ? -16.779 -8.447 25.259 1.00 95.88 204 ASN A N 1
ATOM 1619 C CA . ASN A 1 204 ? -17.542 -9.559 24.704 1.00 95.88 204 ASN A CA 1
ATOM 1620 C C . ASN A 1 204 ? -17.296 -9.729 23.196 1.00 95.88 204 ASN A C 1
ATOM 1622 O O . ASN A 1 204 ? -18.101 -10.358 22.505 1.00 95.88 204 ASN A O 1
ATOM 1626 N N . GLU A 1 205 ? -16.179 -9.203 22.686 1.00 97.00 205 GLU A N 1
ATOM 1627 C CA . GLU A 1 205 ? -15.838 -9.157 21.261 1.00 97.00 205 GLU A CA 1
ATOM 1628 C C . GLU A 1 205 ? -16.019 -10.509 20.559 1.00 97.00 205 GLU A C 1
ATOM 1630 O O . GLU A 1 205 ? -16.750 -10.600 19.576 1.00 97.00 205 GLU A O 1
ATOM 1635 N N . ALA A 1 206 ? -15.444 -11.583 21.107 1.00 95.75 206 ALA A N 1
ATOM 1636 C CA . ALA A 1 206 ? -15.538 -12.916 20.511 1.00 95.75 206 ALA A CA 1
ATOM 1637 C C . ALA A 1 206 ? -16.982 -13.451 20.443 1.00 95.75 206 ALA A C 1
ATOM 1639 O O . ALA A 1 206 ? -17.348 -14.141 19.492 1.00 95.75 206 ALA A O 1
ATOM 1640 N N . MET A 1 207 ? -17.818 -13.140 21.439 1.00 96.94 207 MET A N 1
ATOM 1641 C CA . MET A 1 207 ? -19.224 -13.549 21.436 1.00 96.94 207 MET A CA 1
ATOM 1642 C C . MET A 1 207 ? -20.012 -12.777 20.371 1.00 96.94 207 MET A C 1
ATOM 1644 O O . MET A 1 207 ? -20.819 -13.370 19.653 1.00 96.94 207 MET A O 1
ATOM 1648 N N . HIS A 1 208 ? -19.776 -11.471 20.242 1.00 97.38 208 HIS A N 1
ATOM 1649 C CA . HIS A 1 208 ? -20.421 -10.647 19.220 1.00 97.38 208 HIS A CA 1
ATOM 1650 C C . HIS A 1 208 ? -19.972 -11.020 17.806 1.00 97.38 208 HIS A C 1
ATOM 1652 O O . HIS A 1 208 ? -20.817 -11.170 16.928 1.00 97.38 208 HIS A O 1
ATOM 1658 N N . ASP A 1 209 ? -18.685 -11.291 17.604 1.00 97.19 209 ASP A N 1
ATOM 1659 C CA . ASP A 1 209 ? -18.158 -11.805 16.340 1.00 97.19 209 ASP A CA 1
ATOM 1660 C C . ASP A 1 209 ? -18.881 -13.091 15.910 1.00 97.19 209 ASP A C 1
ATOM 1662 O O . ASP A 1 209 ? -19.417 -13.179 14.806 1.00 97.19 209 ASP A O 1
ATOM 1666 N N . LEU A 1 210 ? -18.992 -14.075 16.807 1.00 96.25 210 LEU A N 1
ATOM 1667 C CA . LEU A 1 210 ? -19.671 -15.336 16.500 1.00 96.25 210 LEU A CA 1
ATOM 1668 C C . LEU A 1 210 ? -21.176 -15.171 16.256 1.00 96.25 210 LEU A C 1
ATOM 1670 O O . LEU A 1 210 ? -21.732 -15.882 15.425 1.00 96.25 210 LEU A O 1
ATOM 1674 N N . THR A 1 211 ? -21.847 -14.270 16.975 1.00 96.38 211 THR A N 1
ATOM 1675 C CA . THR A 1 211 ? -23.310 -14.112 16.882 1.00 96.38 211 THR A CA 1
ATOM 1676 C C . THR A 1 211 ? -23.758 -13.237 15.715 1.00 96.38 211 THR A C 1
ATOM 1678 O O . THR A 1 211 ? -24.810 -13.509 15.145 1.00 96.38 211 THR A O 1
ATOM 1681 N N . ILE A 1 212 ? -22.976 -12.217 15.351 1.00 95.56 212 ILE A N 1
ATOM 1682 C CA . ILE A 1 212 ? -23.306 -11.259 14.285 1.00 95.56 212 ILE A CA 1
ATOM 1683 C C . ILE A 1 212 ? -22.671 -11.689 12.962 1.00 95.56 212 ILE A C 1
ATOM 1685 O O . ILE A 1 212 ? -23.325 -11.692 11.925 1.00 95.56 212 ILE A O 1
ATOM 1689 N N . VAL A 1 213 ? -21.392 -12.064 12.992 1.00 94.88 213 VAL A N 1
ATOM 1690 C CA . VAL A 1 213 ? -20.607 -12.362 11.785 1.00 94.88 213 VAL A CA 1
ATOM 1691 C C . VAL A 1 213 ? -20.592 -13.863 11.480 1.00 94.88 213 VAL A C 1
ATOM 1693 O O . VAL A 1 213 ? -20.495 -14.264 10.323 1.00 94.88 213 VAL A O 1
ATOM 1696 N N . GLY A 1 214 ? -20.692 -14.708 12.510 1.00 93.94 214 GLY A N 1
ATOM 1697 C CA . GLY A 1 214 ? -20.612 -16.167 12.382 1.00 93.94 214 GLY A CA 1
ATOM 1698 C C . GLY A 1 214 ? -19.190 -16.730 12.476 1.00 93.94 214 GLY A C 1
ATOM 1699 O O . GLY A 1 214 ? -19.004 -17.942 12.398 1.00 93.94 214 GLY A O 1
ATOM 1700 N N . THR A 1 215 ? -18.182 -15.875 12.664 1.00 93.81 215 THR A N 1
ATOM 1701 C CA . THR A 1 215 ? -16.777 -16.261 12.849 1.00 93.81 215 THR A CA 1
ATOM 1702 C C . THR A 1 215 ? -16.052 -15.223 13.697 1.00 93.81 215 THR A C 1
ATOM 1704 O O . THR A 1 215 ? -16.409 -14.049 13.666 1.00 93.81 215 THR A O 1
ATOM 1707 N N . ALA A 1 216 ? -15.018 -15.646 14.425 1.00 94.44 216 ALA A N 1
ATOM 1708 C CA . ALA A 1 216 ? -14.119 -14.733 15.127 1.00 94.44 216 ALA A CA 1
ATOM 1709 C C . ALA A 1 216 ? -13.342 -13.860 14.126 1.00 94.44 216 ALA A C 1
ATOM 1711 O O . ALA A 1 216 ? -12.897 -14.366 13.091 1.00 94.44 216 ALA A O 1
ATOM 1712 N N . LEU A 1 217 ? -13.165 -12.573 14.442 1.00 95.38 217 LEU A N 1
ATOM 1713 C CA . LEU A 1 217 ? -12.441 -11.620 13.603 1.00 95.38 217 LEU A CA 1
ATOM 1714 C C . LEU A 1 217 ? -11.199 -11.089 14.322 1.00 95.38 217 LEU A C 1
ATOM 1716 O O . LEU A 1 217 ? -11.315 -10.367 15.313 1.00 95.38 217 LEU A O 1
ATOM 1720 N N . ASP A 1 218 ? -10.018 -11.387 13.778 1.00 94.56 218 ASP A N 1
ATOM 1721 C CA . ASP A 1 218 ? -8.720 -11.041 14.374 1.00 94.56 218 ASP A CA 1
ATOM 1722 C C . ASP A 1 218 ? -8.318 -9.572 14.138 1.00 94.56 218 ASP A C 1
ATOM 1724 O O . ASP A 1 218 ? -7.365 -9.253 13.430 1.00 94.56 218 ASP A O 1
ATOM 1728 N N . SER A 1 219 ? -9.077 -8.638 14.715 1.00 96.69 219 SER A N 1
ATOM 1729 C CA . SER A 1 219 ? -8.793 -7.200 14.601 1.00 96.69 219 SER A CA 1
ATOM 1730 C C . SER A 1 219 ? -7.438 -6.798 15.199 1.00 96.69 219 SER A C 1
ATOM 1732 O O . SER A 1 219 ? -6.819 -5.853 14.701 1.00 96.69 219 SER A O 1
ATOM 1734 N N . ASP A 1 220 ? -6.986 -7.505 16.239 1.00 97.00 220 ASP A N 1
ATOM 1735 C CA . ASP A 1 220 ? -5.718 -7.237 16.923 1.00 97.00 220 ASP A CA 1
ATOM 1736 C C . ASP A 1 220 ? -4.520 -7.697 16.094 1.00 97.00 220 ASP A C 1
ATOM 1738 O O . ASP A 1 220 ? -3.524 -6.976 16.030 1.00 97.00 220 ASP A O 1
ATOM 1742 N N . GLY A 1 221 ? -4.625 -8.839 15.406 1.00 96.81 221 GLY A N 1
ATOM 1743 C CA . GLY A 1 221 ? -3.600 -9.330 14.491 1.00 96.81 221 GLY A CA 1
ATOM 1744 C C . GLY A 1 221 ? -3.266 -8.310 13.405 1.00 96.81 221 GLY A C 1
ATOM 1745 O O . GLY A 1 221 ? -2.104 -7.929 13.265 1.00 96.81 221 GLY A O 1
ATOM 1746 N N . PHE A 1 222 ? -4.278 -7.776 12.712 1.00 97.62 222 PHE A N 1
ATOM 1747 C CA . PHE A 1 222 ? -4.072 -6.749 11.680 1.00 97.62 222 PHE A CA 1
ATOM 1748 C C . PHE A 1 222 ? -3.473 -5.450 12.232 1.00 97.62 222 PHE A C 1
ATOM 1750 O O . PHE A 1 222 ? -2.606 -4.850 11.593 1.00 97.62 222 PHE A O 1
ATOM 1757 N N . LEU A 1 223 ? -3.897 -5.016 13.424 1.00 97.19 223 LEU A N 1
ATOM 1758 C CA . LEU A 1 223 ? -3.352 -3.808 14.045 1.00 97.19 223 LEU A CA 1
ATOM 1759 C C . LEU A 1 223 ? -1.899 -4.010 14.487 1.00 97.19 223 LEU A C 1
ATOM 1761 O O . LEU A 1 223 ? -1.067 -3.128 14.298 1.00 97.19 223 LEU A O 1
ATOM 1765 N N . ASN A 1 224 ? -1.569 -5.187 15.015 1.00 97.31 224 ASN A N 1
ATOM 1766 C CA . ASN A 1 224 ? -0.198 -5.548 15.349 1.00 97.31 224 ASN A CA 1
ATOM 1767 C C . ASN A 1 224 ? 0.677 -5.643 14.090 1.00 97.31 224 ASN A C 1
ATOM 1769 O O . ASN A 1 224 ? 1.807 -5.157 14.096 1.00 97.31 224 ASN A O 1
ATOM 1773 N N . THR A 1 225 ? 0.167 -6.210 12.991 1.00 96.69 225 THR A N 1
ATOM 1774 C CA . THR A 1 225 ? 0.873 -6.208 11.702 1.00 96.69 225 THR A CA 1
ATOM 1775 C C . THR A 1 225 ? 1.160 -4.784 11.242 1.00 96.69 225 THR A C 1
ATOM 1777 O O . THR A 1 225 ? 2.302 -4.500 10.892 1.00 96.69 225 THR A O 1
ATOM 1780 N N . LEU A 1 226 ? 0.189 -3.871 11.312 1.00 97.75 226 LEU A N 1
ATOM 1781 C CA . LEU A 1 226 ? 0.399 -2.459 10.981 1.00 97.75 226 LEU A CA 1
ATOM 1782 C C . LEU A 1 226 ? 1.565 -1.851 11.775 1.00 97.75 226 LEU A C 1
ATOM 1784 O O . LEU A 1 226 ? 2.440 -1.214 11.196 1.00 97.75 226 LEU A O 1
ATOM 1788 N N . GLU A 1 227 ? 1.592 -2.071 13.090 1.00 95.69 227 GLU A N 1
ATOM 1789 C CA . GLU A 1 227 ? 2.576 -1.469 14.001 1.00 95.69 227 GLU A CA 1
ATOM 1790 C C . GLU A 1 227 ? 3.979 -2.078 13.900 1.00 95.69 227 GLU A C 1
ATOM 1792 O O . GLU A 1 227 ? 4.955 -1.445 14.304 1.00 95.69 227 GLU A O 1
ATOM 1797 N N . THR A 1 228 ? 4.088 -3.297 13.371 1.00 95.88 228 THR A N 1
ATOM 1798 C CA . THR A 1 228 ? 5.344 -4.061 13.332 1.00 95.88 228 THR A CA 1
ATOM 1799 C C . THR A 1 228 ? 5.880 -4.299 11.925 1.00 95.88 228 THR A C 1
ATOM 1801 O O . THR A 1 228 ? 7.000 -4.793 11.787 1.00 95.88 228 THR A O 1
ATOM 1804 N N . THR A 1 229 ? 5.122 -3.953 10.877 1.00 94.56 229 THR A N 1
ATOM 1805 C CA . THR A 1 229 ? 5.542 -4.179 9.488 1.00 94.56 229 THR A CA 1
ATOM 1806 C C . THR A 1 229 ? 6.824 -3.394 9.184 1.00 94.56 229 THR A C 1
ATOM 1808 O O . THR A 1 229 ? 6.818 -2.164 9.294 1.00 94.56 229 THR A O 1
ATOM 1811 N N . PRO A 1 230 ? 7.911 -4.061 8.752 1.00 93.25 230 PRO A N 1
ATOM 1812 C CA . PRO A 1 230 ? 9.085 -3.366 8.253 1.00 93.25 230 PRO A CA 1
ATOM 1813 C C . PRO A 1 230 ? 8.793 -2.738 6.888 1.00 93.25 230 PRO A C 1
ATOM 1815 O O . PRO A 1 230 ? 8.042 -3.283 6.079 1.00 93.25 230 PRO A O 1
ATOM 1818 N N . ILE A 1 231 ? 9.429 -1.603 6.617 1.00 95.19 231 ILE A N 1
ATOM 1819 C CA . ILE A 1 231 ? 9.428 -0.986 5.292 1.00 95.19 231 ILE A CA 1
ATOM 1820 C C . ILE A 1 231 ? 10.660 -1.508 4.553 1.00 95.19 231 ILE A C 1
ATOM 1822 O O . ILE A 1 231 ? 11.784 -1.265 4.986 1.00 95.19 231 ILE A O 1
ATOM 1826 N N . THR A 1 232 ? 10.439 -2.268 3.482 1.00 93.69 232 THR A N 1
ATOM 1827 C CA . THR A 1 232 ? 11.495 -2.963 2.721 1.00 93.69 232 THR A CA 1
ATOM 1828 C C . THR A 1 232 ? 11.890 -2.258 1.430 1.00 93.69 232 THR A C 1
ATOM 1830 O O . THR A 1 232 ? 12.880 -2.637 0.822 1.00 93.69 232 THR A O 1
ATOM 1833 N N . TYR A 1 233 ? 11.117 -1.261 1.007 1.00 94.25 233 TYR A N 1
ATOM 1834 C CA . TYR A 1 233 ? 11.247 -0.576 -0.274 1.00 94.25 233 TYR A CA 1
ATOM 1835 C C . TYR A 1 233 ? 11.735 0.868 -0.100 1.00 94.25 233 TYR A C 1
ATOM 1837 O O . TYR A 1 233 ? 11.667 1.437 0.992 1.00 94.25 233 TYR A O 1
ATOM 1845 N N . GLU A 1 234 ? 12.176 1.482 -1.198 1.00 95.69 234 GLU A N 1
ATOM 1846 C CA . GLU A 1 234 ? 12.705 2.848 -1.207 1.00 95.69 234 GLU A CA 1
ATOM 1847 C C . GLU A 1 234 ? 11.647 3.903 -0.818 1.00 95.69 234 GLU A C 1
ATOM 1849 O O . GLU A 1 234 ? 10.549 3.973 -1.381 1.00 95.69 234 GLU A O 1
ATOM 1854 N N . LEU A 1 235 ? 11.992 4.774 0.130 1.00 94.25 235 LEU A N 1
ATOM 1855 C CA . LEU A 1 235 ? 11.150 5.878 0.603 1.00 94.25 235 LEU A CA 1
ATOM 1856 C C . LEU A 1 235 ? 11.578 7.239 0.046 1.00 94.25 235 LEU A C 1
ATOM 1858 O O . LEU A 1 235 ? 10.802 8.196 0.118 1.00 94.25 235 LEU A O 1
ATOM 1862 N N . ASP A 1 236 ? 12.775 7.337 -0.523 1.00 94.50 236 ASP A N 1
ATOM 1863 C CA . ASP A 1 236 ? 13.260 8.519 -1.212 1.00 94.50 236 ASP A CA 1
ATOM 1864 C C . ASP A 1 236 ? 12.999 8.421 -2.720 1.00 94.50 236 ASP A C 1
ATOM 1866 O O . ASP A 1 236 ? 13.632 7.680 -3.474 1.00 94.50 236 ASP A O 1
ATOM 1870 N N . ARG A 1 237 ? 12.075 9.262 -3.185 1.00 95.25 237 ARG A N 1
ATOM 1871 C CA . ARG A 1 237 ? 11.766 9.444 -4.606 1.00 95.25 237 ARG A CA 1
ATOM 1872 C C . ARG A 1 237 ? 13.021 9.687 -5.453 1.00 95.25 237 ARG A C 1
ATOM 1874 O O . ARG A 1 237 ? 13.071 9.262 -6.609 1.00 95.25 237 ARG A O 1
ATOM 1881 N N . ASP A 1 238 ? 13.986 10.441 -4.937 1.00 96.00 238 ASP A N 1
ATOM 1882 C CA . ASP A 1 238 ? 15.154 10.845 -5.713 1.00 96.00 238 ASP A CA 1
ATOM 1883 C C . ASP A 1 238 ? 16.124 9.673 -5.926 1.00 96.00 238 ASP A C 1
ATOM 1885 O O . ASP A 1 238 ? 16.803 9.643 -6.954 1.00 96.00 238 ASP A O 1
ATOM 1889 N N . GLU A 1 239 ? 16.136 8.671 -5.042 1.00 95.62 239 GLU A N 1
ATOM 1890 C CA . GLU A 1 239 ? 16.885 7.424 -5.250 1.00 95.62 239 GLU A CA 1
ATOM 1891 C C . GLU A 1 239 ? 16.300 6.601 -6.405 1.00 95.62 239 GLU A C 1
ATOM 1893 O O . GLU A 1 239 ? 17.044 6.200 -7.302 1.00 95.62 239 GLU A O 1
ATOM 1898 N N . LEU A 1 240 ? 14.969 6.484 -6.515 1.00 95.69 240 LEU A N 1
ATOM 1899 C CA . LEU A 1 240 ? 14.354 5.821 -7.676 1.00 95.69 240 LEU A CA 1
ATOM 1900 C C . LEU A 1 240 ? 14.676 6.532 -8.998 1.00 95.69 240 LEU A C 1
ATOM 1902 O O . LEU A 1 240 ? 14.896 5.890 -10.027 1.00 95.69 240 LEU A O 1
ATOM 1906 N N . TRP A 1 241 ? 14.747 7.866 -8.992 1.00 96.19 241 TRP A N 1
ATOM 1907 C CA . TRP A 1 241 ? 15.204 8.613 -10.166 1.00 96.19 241 TRP A CA 1
ATOM 1908 C C . TRP A 1 241 ? 16.679 8.388 -10.476 1.00 96.19 241 TRP A C 1
ATOM 1910 O O . TRP A 1 241 ? 17.033 8.286 -11.652 1.00 96.19 241 TRP A O 1
ATOM 1920 N N . LYS A 1 242 ? 17.549 8.330 -9.462 1.00 95.00 242 LYS A N 1
ATOM 1921 C CA . LYS A 1 242 ? 18.968 8.007 -9.658 1.00 95.00 242 LYS A CA 1
ATOM 1922 C C . LYS A 1 242 ? 19.128 6.621 -10.266 1.00 95.00 242 LYS A C 1
ATOM 1924 O O . LYS A 1 242 ? 19.934 6.477 -11.181 1.00 95.00 242 LYS A O 1
ATOM 1929 N N . ASP A 1 243 ? 18.344 5.645 -9.823 1.00 91.75 243 ASP A N 1
ATOM 1930 C CA . ASP A 1 243 ? 18.360 4.299 -10.388 1.00 91.75 243 ASP A CA 1
ATOM 1931 C C . ASP A 1 243 ? 17.889 4.279 -11.842 1.00 91.75 243 ASP A C 1
ATOM 1933 O O . ASP A 1 243 ? 18.541 3.654 -12.675 1.00 91.75 243 ASP A O 1
ATOM 1937 N N . ILE A 1 244 ? 16.837 5.029 -12.194 1.00 93.81 244 ILE A N 1
ATOM 1938 C CA . ILE A 1 244 ? 16.446 5.204 -13.601 1.00 93.81 244 ILE A CA 1
ATOM 1939 C C . ILE A 1 244 ? 17.598 5.827 -14.404 1.00 93.81 244 ILE A C 1
ATOM 1941 O O . ILE A 1 244 ? 18.043 5.258 -15.397 1.00 93.81 244 ILE A O 1
ATOM 1945 N N . ASN A 1 245 ? 18.129 6.965 -13.960 1.00 93.12 245 ASN A N 1
ATOM 1946 C CA . ASN A 1 245 ? 19.160 7.704 -14.697 1.00 93.12 245 ASN A CA 1
ATOM 1947 C C . ASN A 1 245 ? 20.514 6.972 -14.755 1.00 93.12 245 ASN A C 1
ATOM 1949 O O . ASN A 1 245 ? 21.373 7.320 -15.562 1.00 93.12 245 ASN A O 1
ATOM 1953 N N . ARG A 1 246 ? 20.741 5.968 -13.898 1.00 89.56 246 ARG A N 1
ATOM 1954 C CA . ARG A 1 246 ? 21.938 5.119 -13.952 1.00 89.56 246 ARG A CA 1
ATOM 1955 C C . ARG A 1 246 ? 21.979 4.286 -15.235 1.00 89.56 246 ARG A C 1
ATOM 1957 O O . ARG A 1 246 ? 23.073 3.983 -15.711 1.00 89.56 246 ARG A O 1
ATOM 1964 N N . TYR A 1 247 ? 20.818 3.927 -15.784 1.00 86.44 247 TYR A N 1
ATOM 1965 C CA . TYR A 1 247 ? 20.702 3.028 -16.935 1.00 86.44 247 TYR A CA 1
ATOM 1966 C C . TYR A 1 247 ? 20.104 3.686 -18.193 1.00 86.44 247 TYR A C 1
ATOM 1968 O O . TYR A 1 247 ? 20.223 3.100 -19.270 1.00 86.44 247 TYR A O 1
ATOM 1976 N N . TRP A 1 248 ? 19.490 4.873 -18.073 1.00 85.75 248 TRP A N 1
ATOM 1977 C CA . TRP A 1 248 ? 18.666 5.522 -19.109 1.00 85.75 248 TRP A CA 1
ATOM 1978 C C . TRP A 1 248 ? 18.951 7.013 -19.279 1.00 85.75 248 TRP A C 1
ATOM 1980 O O . TRP A 1 248 ? 18.875 7.489 -20.434 1.00 85.75 248 TRP A O 1
#

Secondary structure (DSSP, 8-state):
-----------------------PPPHHHHHEEEGGGTSTT--SEEEEEEEEETTTEEEEEEEETTEEEE--SSS-SEEE--TT-EEEE-EETTEE--BTTBSEEEEEE-TTS-EEEEEE----TTS-SEEEEETTEEEEEEE-SBTTBSEEEEEESGGG---EEEEEEETTEEEEEEEETTTTEEEEEEEETTEEEEEGGGTTHHHHIIIIISS---HHHHHHHHHH----S---HHHHHHHHHHH-